Protein AF-A0AAD5YA98-F1 (afdb_monomer)

Mean predicted aligned error: 8.0 Å

Organism: NCBI:txid2056292

Nearest PDB structures (foldseek):
  6sy1-assembly1_A  TM=9.057E-01  e=4.707E-11  Homo sapiens
  5rw1-assembly1_B  TM=9.046E-01  e=1.763E-10  Homo sapiens
  6kma-assembly2_C  TM=8.956E-01  e=1.135E-10  Vibrio vulnificus CMCP6
  6kma-assembly1_A  TM=8.777E-01  e=1.135E-10  Vibrio vulnificus CMCP6
  6kma-assembly2_D  TM=8.983E-01  e=2.453E-10  Vibrio vulnificus CMCP6

Sequence (280 aa):
MRRVRIHNPVLPLIRSYHDHSYGYREARKWNLPDYSQTQLDNRTRNAPLLRYVDSLRTHGHRAAGIDPLNLLQREEVGALDPTRYGLTDNALRYDINGIVWTSPVGVDTEDPVEWTLGDITKHLRSIYVGRIAYEYMHSPSKKERLWFSHLLESERLKDMTARSANDKQRIHGLLARSETFDQFLQLKFPNLKRYGLEGGESMLPALDALFRVASESGVEHVILGMPHRGRLNLLTGLLEYSPRALFHKIKGGSEFPEQLGACGDVISHLSSWYPPPTRV

Foldseek 3Di:
DDDPPPPDPPDPPDDDCDDPDHNDDDDDDDDADDDDPVLVVQCVVPVLLLQLLVLLQACLLQQAPQDPVPPDDGDDPCSNDSVVSVQDFQQDKGQCFNRAQADARPPDDPDGDIDGNVVVSVLSCCQCRYNDHDHDSPDPDPVSSVVVRNCRRYCVVVVVPDDDPVLVVVQVVQLVLQVVVVVVCCVPPVPDPQLGCVVPSNVQSVVVVVVVVCVVSVNQDDDDDDFQHNPVSCCVRPLVNDPVLLVCVSVVHANDDVVVVDPHDHSSPDDGDRHDPPPD

Solvent-accessible surface area (backbone atoms only — not comparable to full-atom values): 17312 Å² total; per-residue (Å²): 137,82,80,83,74,72,86,63,74,89,65,67,95,72,71,71,73,47,73,89,44,90,82,35,66,80,79,82,84,80,84,74,87,76,81,52,72,70,25,52,53,44,42,62,76,40,41,48,59,45,55,42,55,52,32,34,55,62,51,19,37,72,66,22,60,66,60,92,81,68,74,78,85,69,73,84,63,67,70,71,42,50,56,84,49,73,51,77,60,47,77,48,69,41,69,34,54,78,69,56,37,58,52,65,91,91,62,80,69,90,66,80,51,67,42,29,46,47,54,53,50,52,55,52,40,61,52,27,38,23,70,50,62,54,88,50,69,83,54,88,46,67,64,59,39,48,50,50,49,36,46,64,51,12,63,63,44,56,64,74,64,63,68,54,74,65,53,51,50,51,41,49,53,44,35,53,50,42,52,52,50,45,52,49,44,49,72,78,40,71,87,57,91,66,47,59,37,81,98,50,40,68,54,54,46,50,51,53,50,49,52,50,52,37,49,76,70,67,51,88,79,84,87,82,88,76,67,44,72,22,38,64,49,46,36,51,70,74,43,69,36,55,65,67,59,53,54,40,36,73,72,71,44,73,88,60,67,77,92,70,72,70,88,76,80,60,83,68,69,70,82,74,82,68,76,77,79,76,88,123

InterPro domains:
  IPR011603 2-oxoglutarate dehydrogenase E1 component [PTHR23152] (41-275)
  IPR029061 Thiamin diphosphate-binding fold [SSF52518] (114-272)

Structure (mmCIF, N/CA/C/O backbone):
data_AF-A0AAD5YA98-F1
#
_entry.id   AF-A0AAD5YA98-F1
#
loop_
_atom_site.group_PDB
_atom_site.id
_atom_site.type_symbol
_atom_site.label_atom_id
_atom_site.label_alt_id
_atom_site.label_comp_id
_atom_site.label_asym_id
_atom_site.label_entity_id
_atom_site.label_seq_id
_atom_site.pdbx_PDB_ins_code
_atom_site.Cartn_x
_atom_site.Cartn_y
_atom_site.Cartn_z
_atom_site.occupancy
_atom_site.B_iso_or_equiv
_atom_site.auth_seq_id
_atom_site.auth_comp_id
_atom_site.auth_asym_id
_atom_site.auth_atom_id
_atom_site.pdbx_PDB_model_num
ATOM 1 N N . MET A 1 1 ? 13.973 26.673 -6.350 1.00 34.69 1 MET A N 1
ATOM 2 C CA . MET A 1 1 ? 12.934 25.617 -6.401 1.00 34.69 1 MET A CA 1
ATOM 3 C C . MET A 1 1 ? 11.792 26.056 -7.315 1.00 34.69 1 MET A C 1
ATOM 5 O O . MET A 1 1 ? 10.882 26.746 -6.872 1.00 34.69 1 MET A O 1
ATOM 9 N N . ARG A 1 2 ? 11.858 25.732 -8.614 1.00 24.62 2 ARG A N 1
ATOM 10 C CA . ARG A 1 2 ? 10.759 26.000 -9.556 1.00 24.62 2 ARG A CA 1
ATOM 11 C C . ARG A 1 2 ? 9.766 24.841 -9.468 1.00 24.62 2 ARG A C 1
ATOM 13 O O . ARG A 1 2 ? 10.078 23.737 -9.895 1.00 24.62 2 ARG A O 1
ATOM 20 N N . ARG A 1 3 ? 8.587 25.085 -8.885 1.00 29.06 3 ARG A N 1
ATOM 21 C CA . ARG A 1 3 ? 7.436 24.174 -8.991 1.00 29.06 3 ARG A CA 1
ATOM 22 C C . ARG A 1 3 ? 7.145 23.974 -10.478 1.00 29.06 3 ARG A C 1
ATOM 24 O O . ARG A 1 3 ? 6.832 24.948 -11.160 1.00 29.06 3 ARG A O 1
ATOM 31 N N . VAL A 1 4 ? 7.242 22.741 -10.968 1.00 34.69 4 VAL A N 1
ATOM 32 C CA . VAL A 1 4 ? 6.763 22.377 -12.305 1.00 34.69 4 VAL A CA 1
ATOM 33 C C . VAL A 1 4 ? 5.247 22.569 -12.297 1.00 34.69 4 VAL A C 1
ATOM 35 O O . VAL A 1 4 ? 4.497 21.732 -11.799 1.00 34.69 4 VAL A O 1
ATOM 38 N N . ARG A 1 5 ? 4.786 23.729 -12.776 1.00 31.56 5 ARG A N 1
ATOM 39 C CA . ARG A 1 5 ? 3.381 23.933 -13.126 1.00 31.56 5 ARG A CA 1
ATOM 40 C C . ARG A 1 5 ? 3.152 23.175 -14.424 1.00 31.56 5 ARG A C 1
ATOM 42 O O . ARG A 1 5 ? 3.371 23.714 -15.502 1.00 31.56 5 ARG A O 1
ATOM 49 N N . ILE A 1 6 ? 2.714 21.925 -14.303 1.00 37.72 6 ILE A N 1
ATOM 50 C CA . ILE A 1 6 ? 1.977 21.270 -15.381 1.00 37.72 6 ILE A CA 1
ATOM 51 C C . ILE A 1 6 ? 0.828 22.226 -15.705 1.00 37.72 6 ILE A C 1
ATOM 53 O O . ILE A 1 6 ? 0.072 22.596 -14.801 1.00 37.72 6 ILE A O 1
ATOM 57 N N . HIS A 1 7 ? 0.761 22.698 -16.948 1.00 32.03 7 HIS A N 1
ATOM 58 C CA . HIS A 1 7 ? -0.308 23.560 -17.445 1.00 32.03 7 HIS A CA 1
ATOM 59 C C . HIS A 1 7 ? -1.600 22.732 -17.503 1.00 32.03 7 HIS A C 1
ATOM 61 O O . HIS A 1 7 ? -2.073 22.332 -18.559 1.00 32.03 7 HIS A O 1
ATOM 67 N N . ASN A 1 8 ? -2.154 22.407 -16.337 1.00 39.62 8 ASN A N 1
ATOM 68 C CA . ASN A 1 8 ? -3.545 22.027 -16.251 1.00 39.62 8 ASN A CA 1
ATOM 69 C C . ASN A 1 8 ? -4.324 23.318 -16.505 1.00 39.62 8 ASN A C 1
ATOM 71 O O . ASN A 1 8 ? -4.079 24.294 -15.784 1.00 39.62 8 ASN A O 1
ATOM 75 N N . PRO A 1 9 ? -5.258 23.365 -17.477 1.00 36.22 9 PRO A N 1
ATOM 76 C CA . PRO A 1 9 ? -6.278 24.401 -17.428 1.00 36.22 9 PRO A CA 1
ATOM 77 C C . PRO A 1 9 ? -6.836 24.377 -16.006 1.00 36.22 9 PRO A C 1
ATOM 79 O O . PRO A 1 9 ? -6.964 23.294 -15.425 1.00 36.22 9 PRO A O 1
ATOM 82 N N . VAL A 1 10 ? -7.062 25.551 -15.414 1.00 44.00 10 VAL A N 1
ATOM 83 C CA . VAL A 1 10 ? -7.659 25.685 -14.081 1.00 44.00 10 VAL A CA 1
ATOM 84 C C . VAL A 1 10 ? -9.073 25.116 -14.176 1.00 44.00 10 VAL A C 1
ATOM 86 O O . VAL A 1 10 ? -10.051 25.828 -14.364 1.00 44.00 10 VAL A O 1
ATOM 89 N N . LEU A 1 11 ? -9.169 23.790 -14.152 1.00 47.84 11 LEU A N 1
ATOM 90 C CA . LEU A 1 11 ? -10.410 23.070 -14.040 1.00 47.84 11 LEU A CA 1
ATOM 91 C C . LEU A 1 11 ? -10.885 23.397 -12.634 1.00 47.84 11 LEU A C 1
ATOM 93 O O . LEU A 1 11 ? -10.098 23.230 -11.693 1.00 47.84 11 LEU A O 1
ATOM 97 N N . PRO A 1 12 ? -12.124 23.874 -12.469 1.00 44.44 12 PRO A N 1
ATOM 98 C CA . PRO A 1 12 ? -12.639 24.152 -11.146 1.00 44.44 12 PRO A CA 1
ATOM 99 C C . PRO A 1 12 ? -12.417 22.909 -10.274 1.00 44.44 12 PRO A C 1
ATOM 101 O O . PRO A 1 12 ? -12.685 21.772 -10.688 1.00 44.44 12 PRO A O 1
ATOM 104 N N . LEU A 1 13 ? -11.849 23.127 -9.083 1.00 52.47 13 LEU A N 1
ATOM 105 C CA . LEU A 1 13 ? -11.646 22.084 -8.067 1.00 52.47 13 LEU A CA 1
ATOM 106 C C . LEU A 1 13 ? -12.980 21.411 -7.701 1.00 52.47 13 LEU A C 1
ATOM 108 O O . LEU A 1 13 ? -12.998 20.276 -7.237 1.00 52.47 13 LEU A O 1
ATOM 112 N N . ILE A 1 14 ? -14.094 22.087 -7.994 1.00 54.72 14 ILE A N 1
ATOM 113 C CA . ILE A 1 14 ? -15.459 21.651 -7.748 1.00 54.72 14 ILE A CA 1
ATOM 114 C C . ILE A 1 14 ? -16.139 21.412 -9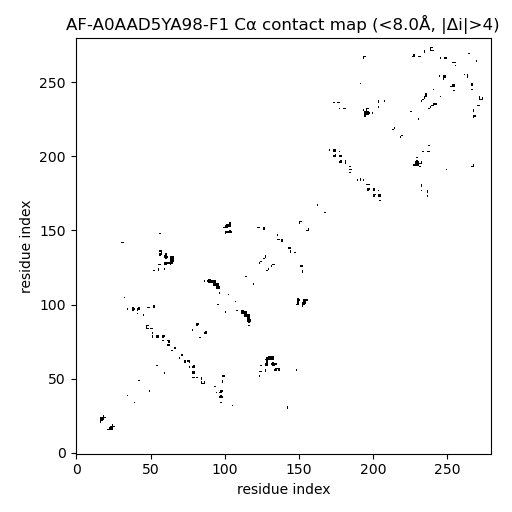.100 1.00 54.72 14 ILE A C 1
ATOM 116 O O . ILE A 1 14 ? -16.387 22.343 -9.864 1.00 54.72 14 ILE A O 1
ATOM 120 N N . ARG A 1 15 ? -16.436 20.149 -9.411 1.00 60.28 15 ARG A N 1
ATOM 121 C CA . ARG A 1 15 ? -17.300 19.777 -10.539 1.00 60.28 15 ARG A CA 1
ATOM 122 C C . ARG A 1 15 ? -18.727 19.611 -10.030 1.00 60.28 15 ARG A C 1
ATOM 124 O O . ARG A 1 15 ? -18.918 19.031 -8.960 1.00 60.28 15 ARG A O 1
ATOM 131 N N . SER A 1 16 ? -19.712 20.046 -10.813 1.00 64.56 16 SER A N 1
ATOM 132 C CA . SER A 1 16 ? -21.123 19.722 -10.577 1.00 64.56 16 SER A CA 1
ATOM 133 C C . SER A 1 16 ? -21.305 18.206 -10.448 1.00 64.56 16 SER A C 1
ATOM 135 O O . SER A 1 16 ? -20.576 17.412 -11.050 1.00 64.56 16 SER A O 1
ATOM 137 N N . TYR A 1 17 ? -22.241 17.766 -9.611 1.00 69.62 17 TYR A N 1
ATOM 138 C CA . TYR A 1 17 ? -22.525 16.337 -9.415 1.00 69.62 17 TYR A CA 1
ATOM 139 C C . TYR A 1 17 ? -23.012 15.644 -10.710 1.00 69.62 17 TYR A C 1
ATOM 141 O O . TYR A 1 17 ? -22.924 14.425 -10.828 1.00 69.62 17 TYR A O 1
ATOM 149 N N . HIS A 1 18 ? -23.431 16.424 -11.710 1.00 78.69 18 HIS A N 1
ATOM 150 C CA . HIS A 1 18 ? -24.013 15.967 -12.971 1.00 78.69 18 HIS A CA 1
ATOM 151 C C . HIS A 1 18 ? -23.356 16.668 -14.159 1.00 78.69 18 HIS A C 1
ATOM 153 O O . HIS A 1 18 ? -23.124 17.878 -14.079 1.00 78.69 18 HIS A O 1
ATOM 159 N N . ASP A 1 19 ? -23.111 15.935 -15.249 1.00 79.31 19 ASP A N 1
ATOM 160 C CA . ASP A 1 19 ? -22.827 16.546 -16.557 1.00 79.31 19 ASP A CA 1
ATOM 161 C C . ASP A 1 19 ? -24.018 16.386 -17.511 1.00 79.31 19 ASP A C 1
ATOM 163 O O . ASP A 1 19 ? -24.633 17.375 -17.892 1.00 79.31 19 ASP A O 1
ATOM 167 N N . HIS A 1 20 ? -24.367 15.141 -17.864 1.00 80.00 20 HIS A N 1
ATOM 168 C CA . HIS A 1 20 ? -25.401 14.844 -18.871 1.00 80.00 20 HIS A CA 1
ATOM 169 C C . HIS A 1 20 ? -26.718 14.352 -18.258 1.00 80.00 20 HIS A C 1
ATOM 171 O O . HIS A 1 20 ? -27.791 14.615 -18.792 1.00 80.00 20 HIS A O 1
ATOM 177 N N . SER A 1 21 ? -26.653 13.637 -17.133 1.00 83.81 21 SER A N 1
ATOM 178 C CA . SER A 1 21 ? -27.818 13.119 -16.410 1.00 83.81 21 SER A CA 1
ATOM 179 C C . SER A 1 21 ? -27.570 13.100 -14.901 1.00 83.81 21 SER A C 1
ATOM 181 O O . SER A 1 21 ? -26.429 13.210 -14.435 1.00 83.81 21 SER A O 1
ATOM 183 N N . TYR A 1 22 ? -28.647 12.978 -14.118 1.00 84.94 22 TYR A N 1
ATOM 184 C CA . TYR A 1 22 ? -28.544 12.883 -12.664 1.00 84.94 22 TYR A CA 1
ATOM 185 C C . TYR A 1 22 ? -27.678 11.675 -12.260 1.00 84.94 22 TYR A C 1
ATOM 187 O O . TYR A 1 22 ? -27.835 10.575 -12.775 1.00 84.94 22 TYR A O 1
ATOM 195 N N . GLY A 1 23 ? -26.733 11.896 -11.353 1.00 85.75 23 GLY A N 1
ATOM 196 C CA . GLY A 1 23 ? -25.718 10.946 -10.900 1.00 85.75 23 GLY A CA 1
ATOM 197 C C . GLY A 1 23 ? -24.595 10.635 -11.898 1.00 85.75 23 GLY A C 1
ATOM 198 O O . GLY A 1 23 ? -23.612 10.015 -11.494 1.00 85.75 23 GLY A O 1
ATOM 199 N N . TYR A 1 24 ? -24.685 11.055 -13.168 1.00 87.00 24 TYR A N 1
ATOM 200 C CA . TYR A 1 24 ? -23.663 10.737 -14.166 1.00 87.00 24 TYR A CA 1
ATOM 201 C C . TYR A 1 24 ? -22.617 11.837 -14.304 1.00 87.00 24 TYR A C 1
ATOM 203 O O . TYR A 1 24 ? -22.923 13.013 -14.529 1.00 87.00 24 TYR A O 1
ATOM 211 N N . ARG A 1 25 ? -21.359 11.403 -14.236 1.00 82.69 25 ARG A N 1
ATOM 212 C CA . ARG A 1 25 ? -20.188 12.251 -14.383 1.00 82.69 25 ARG A CA 1
ATOM 213 C C . ARG A 1 25 ? -19.209 11.614 -15.365 1.00 82.69 25 ARG A C 1
ATOM 215 O O . ARG A 1 25 ? -18.635 10.566 -15.082 1.00 82.69 25 ARG A O 1
ATOM 222 N N . GLU A 1 26 ? -18.986 12.261 -16.502 1.00 83.31 26 GLU A N 1
ATOM 223 C CA . GLU A 1 26 ? -18.071 11.792 -17.542 1.00 83.31 26 GLU A CA 1
ATOM 224 C C . GLU A 1 26 ? -16.628 11.766 -17.011 1.00 83.31 26 GLU A C 1
ATOM 226 O O . GLU A 1 26 ? -16.176 12.704 -16.351 1.00 83.31 26 GLU A O 1
ATOM 231 N N . ALA A 1 27 ? -15.864 10.707 -17.267 1.00 80.12 27 ALA A N 1
ATOM 232 C CA . ALA A 1 27 ? -14.487 10.635 -16.781 1.00 80.12 27 ALA A CA 1
ATOM 233 C C . ALA A 1 27 ? -13.619 11.754 -17.391 1.00 80.12 27 ALA A C 1
ATOM 235 O O . ALA A 1 27 ? -13.682 12.026 -18.591 1.00 80.12 27 ALA A O 1
ATOM 236 N N . ARG A 1 28 ? -12.770 12.404 -16.577 1.00 76.25 28 ARG A N 1
ATOM 237 C CA . ARG A 1 28 ? -11.803 13.380 -17.105 1.00 76.25 28 ARG A CA 1
ATOM 238 C C . ARG A 1 28 ? -10.841 12.656 -18.046 1.00 76.25 28 ARG A C 1
ATOM 240 O O . ARG A 1 28 ? -10.151 11.725 -17.634 1.00 76.25 28 ARG A O 1
ATOM 247 N N . LYS A 1 29 ? -10.754 13.117 -19.293 1.00 77.69 29 LYS A N 1
ATOM 248 C CA . LYS A 1 29 ? -9.752 12.630 -20.244 1.00 77.69 29 LYS A CA 1
ATOM 249 C C . LYS A 1 29 ? -8.392 13.195 -19.846 1.00 77.69 29 LYS A C 1
ATOM 251 O O . LYS A 1 29 ? -8.103 14.362 -20.084 1.00 77.69 29 LYS A O 1
ATOM 256 N N . TRP A 1 30 ? -7.567 12.370 -19.212 1.00 71.88 30 TRP A N 1
ATOM 257 C CA . TRP A 1 30 ? -6.171 12.710 -18.962 1.00 71.88 30 TRP A CA 1
ATOM 258 C C . TRP A 1 30 ? -5.358 12.473 -20.234 1.00 71.88 30 TRP A C 1
ATOM 260 O O . TRP A 1 30 ? -5.412 11.377 -20.798 1.00 71.88 30 TRP A O 1
ATOM 270 N N . ASN A 1 31 ? -4.608 13.470 -20.698 1.00 74.81 31 ASN A N 1
ATOM 271 C CA . ASN A 1 31 ? -3.706 13.326 -21.839 1.00 74.81 31 ASN A CA 1
ATOM 272 C C . ASN A 1 31 ? -2.268 13.301 -21.333 1.00 74.81 31 ASN A C 1
ATOM 274 O O . ASN A 1 31 ? -1.774 14.285 -20.793 1.00 74.81 31 ASN A O 1
ATOM 278 N N . LEU A 1 32 ? -1.626 12.147 -21.491 1.00 75.12 32 LEU A N 1
ATOM 279 C CA . LEU A 1 32 ? -0.187 12.014 -21.335 1.00 75.12 32 LEU A CA 1
ATOM 280 C C . LEU A 1 32 ? 0.421 12.146 -22.740 1.00 75.12 32 LEU A C 1
ATOM 282 O O . LEU A 1 32 ? -0.113 11.492 -23.643 1.00 75.12 32 LEU A O 1
ATOM 286 N N . PRO A 1 33 ? 1.451 12.987 -22.949 1.00 77.56 33 PRO A N 1
ATOM 287 C CA . PRO A 1 33 ? 2.159 13.020 -24.225 1.00 77.56 33 PRO A CA 1
ATOM 288 C C . PRO A 1 33 ? 2.688 11.618 -24.556 1.00 77.56 33 PRO A C 1
ATOM 290 O O . PRO A 1 33 ? 3.123 10.891 -23.660 1.00 77.56 33 PRO A O 1
ATOM 293 N N . ASP A 1 34 ? 2.562 11.219 -25.822 1.00 78.38 34 ASP A N 1
ATOM 294 C CA . ASP A 1 34 ? 3.140 9.963 -26.311 1.00 78.38 34 ASP A CA 1
ATOM 295 C C . ASP A 1 34 ? 4.633 10.161 -26.629 1.00 78.38 34 ASP A C 1
ATOM 297 O O . ASP A 1 34 ? 5.149 11.275 -26.531 1.00 78.38 34 ASP A O 1
ATOM 301 N N . TYR A 1 35 ? 5.324 9.082 -26.990 1.00 85.44 35 TYR A N 1
ATOM 302 C CA . TYR A 1 35 ? 6.760 9.102 -27.274 1.00 85.44 35 TYR A CA 1
ATOM 303 C C . TYR A 1 35 ? 7.138 10.080 -28.399 1.00 85.44 35 TYR A C 1
ATOM 305 O O . TYR A 1 35 ? 6.442 10.169 -29.414 1.00 85.44 35 TYR A O 1
ATOM 313 N N . SER A 1 36 ? 8.281 10.754 -28.254 1.00 87.88 36 SER A N 1
ATOM 314 C CA . SER A 1 36 ? 8.896 11.531 -29.335 1.00 87.88 36 SER A CA 1
ATOM 315 C C . SER A 1 36 ? 9.449 10.617 -30.439 1.00 87.88 36 SER A C 1
ATOM 317 O O . SER A 1 36 ? 9.678 9.423 -30.229 1.00 87.88 36 SER A O 1
ATOM 319 N N . GLN A 1 37 ? 9.723 11.171 -31.625 1.00 88.44 37 GLN A N 1
ATOM 320 C CA . GLN A 1 37 ? 10.311 10.390 -32.721 1.00 88.44 37 GLN A CA 1
ATOM 321 C C . GLN A 1 37 ? 11.672 9.789 -32.332 1.00 88.44 37 GLN A C 1
ATOM 323 O O . GLN A 1 37 ? 11.925 8.616 -32.592 1.00 88.44 37 GLN A O 1
ATOM 328 N N . THR A 1 38 ? 12.511 10.550 -31.623 1.00 88.00 38 THR A N 1
ATOM 329 C CA . THR A 1 38 ? 13.818 10.078 -31.142 1.00 88.00 38 THR A CA 1
ATOM 330 C C . THR A 1 38 ? 13.681 8.917 -30.156 1.00 88.00 38 THR A C 1
ATOM 332 O O . THR A 1 38 ? 14.434 7.945 -30.231 1.00 88.00 38 THR A O 1
ATOM 335 N N . GLN A 1 39 ? 12.672 8.960 -29.281 1.00 89.06 39 GLN A N 1
ATOM 336 C CA . GLN A 1 39 ? 12.353 7.864 -28.366 1.00 89.06 39 GLN A CA 1
ATOM 337 C C . GLN A 1 39 ? 11.878 6.616 -29.117 1.00 89.06 39 GLN A C 1
ATOM 339 O O . GLN A 1 39 ? 12.276 5.506 -28.766 1.00 89.06 39 GLN A O 1
ATOM 344 N N . LEU A 1 40 ? 11.051 6.762 -30.157 1.00 91.25 40 LEU A N 1
ATOM 345 C CA . LEU A 1 40 ? 10.604 5.633 -30.982 1.00 91.25 40 LEU A CA 1
ATOM 346 C C . LEU A 1 40 ? 11.771 4.964 -31.721 1.00 91.25 40 LEU A C 1
ATOM 348 O O . LEU A 1 40 ? 11.865 3.731 -31.736 1.00 91.25 40 LEU A O 1
ATOM 352 N N . ASP A 1 41 ? 12.689 5.760 -32.265 1.00 92.12 41 ASP A N 1
ATOM 353 C CA . ASP A 1 41 ? 13.881 5.258 -32.949 1.00 92.12 41 ASP A CA 1
ATOM 354 C C . ASP A 1 41 ? 14.808 4.520 -31.969 1.00 92.12 41 ASP A C 1
ATOM 356 O O . ASP A 1 41 ? 15.268 3.410 -32.261 1.00 92.12 41 ASP A O 1
ATOM 360 N N . ASN A 1 42 ? 15.025 5.079 -30.770 1.00 91.94 42 ASN A N 1
ATOM 361 C CA . ASN A 1 42 ? 15.808 4.426 -29.720 1.00 91.94 42 ASN A CA 1
ATOM 362 C C . ASN A 1 42 ? 15.177 3.095 -29.279 1.00 91.94 42 ASN A C 1
ATOM 364 O O . ASN A 1 42 ? 15.851 2.067 -29.226 1.00 91.94 42 ASN A O 1
ATOM 368 N N . ARG A 1 43 ? 13.863 3.079 -29.031 1.00 93.25 43 ARG A N 1
ATOM 369 C CA . ARG A 1 43 ? 13.114 1.868 -28.651 1.00 93.25 43 ARG A CA 1
ATOM 370 C C . ARG A 1 43 ? 13.204 0.771 -29.708 1.00 93.25 43 ARG A C 1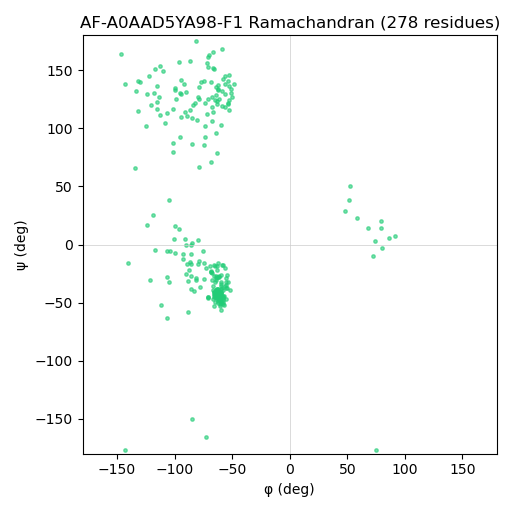
ATOM 372 O O . ARG A 1 43 ? 13.262 -0.404 -29.357 1.00 93.25 43 ARG A O 1
ATOM 379 N N . THR A 1 44 ? 13.223 1.150 -30.984 1.00 94.50 44 THR A N 1
ATOM 380 C CA . THR A 1 44 ? 13.364 0.209 -32.102 1.00 94.50 44 THR A CA 1
ATOM 381 C C . THR A 1 44 ? 14.778 -0.363 -32.160 1.00 94.50 44 THR A C 1
ATOM 383 O O . THR A 1 44 ? 14.946 -1.578 -32.253 1.00 94.50 44 THR A O 1
ATOM 386 N N . ARG A 1 45 ? 15.802 0.492 -32.035 1.00 94.12 45 ARG A N 1
ATOM 387 C CA . ARG A 1 45 ? 17.216 0.086 -32.017 1.00 94.12 45 ARG A CA 1
ATOM 388 C C . ARG A 1 45 ? 17.544 -0.818 -30.825 1.00 94.12 45 ARG A C 1
ATOM 390 O O . ARG A 1 45 ? 18.222 -1.825 -30.985 1.00 94.12 45 ARG A O 1
ATOM 397 N N . ASN A 1 46 ? 17.020 -0.477 -29.650 1.00 94.94 46 ASN A N 1
ATOM 398 C CA . ASN A 1 46 ? 17.254 -1.159 -28.378 1.00 94.94 46 ASN A CA 1
ATOM 399 C C . ASN A 1 46 ? 16.050 -2.018 -27.947 1.00 94.94 46 ASN A C 1
ATOM 401 O O . ASN A 1 46 ? 15.720 -2.115 -26.762 1.00 94.94 46 ASN A O 1
ATOM 405 N N . ALA A 1 47 ? 15.394 -2.684 -28.903 1.00 95.88 47 ALA A N 1
ATOM 406 C CA . ALA A 1 47 ? 14.245 -3.551 -28.636 1.00 95.88 47 ALA A CA 1
ATOM 407 C C . ALA A 1 47 ? 14.515 -4.669 -27.597 1.00 95.88 47 ALA A C 1
ATOM 409 O O . ALA A 1 47 ? 13.629 -4.933 -26.776 1.00 95.88 47 ALA A O 1
ATOM 410 N N . PRO A 1 48 ? 15.705 -5.310 -27.555 1.00 96.25 48 PRO A N 1
ATOM 411 C CA . PRO A 1 48 ? 16.034 -6.276 -26.504 1.00 96.25 48 PRO A CA 1
ATOM 412 C C . PRO A 1 48 ? 15.987 -5.682 -25.091 1.00 96.25 48 PRO A C 1
ATOM 414 O O . PRO A 1 48 ? 15.393 -6.274 -24.187 1.00 96.25 48 PRO A O 1
ATOM 417 N N . LEU A 1 49 ? 16.542 -4.478 -24.921 1.00 96.25 49 LEU A N 1
ATOM 418 C CA . LEU A 1 49 ? 16.528 -3.754 -23.653 1.00 96.25 49 LEU A CA 1
ATOM 419 C C . LEU A 1 49 ? 15.102 -3.400 -23.232 1.00 96.25 49 LEU A C 1
ATOM 421 O O . LEU A 1 49 ? 14.728 -3.628 -22.084 1.00 96.25 49 LEU A O 1
ATOM 425 N N . LEU A 1 50 ? 14.289 -2.898 -24.164 1.00 96.06 50 LEU A N 1
ATOM 426 C CA . LEU A 1 50 ? 12.886 -2.585 -23.902 1.00 96.06 50 LEU A CA 1
ATOM 427 C C . LEU A 1 50 ? 12.121 -3.804 -23.365 1.00 96.06 50 LEU A C 1
ATOM 429 O O . LEU A 1 50 ? 11.426 -3.696 -22.356 1.00 96.06 50 LEU A O 1
ATOM 433 N N . ARG A 1 51 ? 12.285 -4.973 -23.996 1.00 96.81 51 ARG A N 1
ATOM 434 C CA . ARG A 1 51 ? 11.634 -6.217 -23.552 1.00 96.81 51 ARG A CA 1
ATOM 435 C C . ARG A 1 51 ? 12.073 -6.632 -22.149 1.00 96.81 51 ARG A C 1
ATOM 437 O O . ARG A 1 51 ? 11.242 -7.080 -21.363 1.00 96.81 51 ARG A O 1
ATOM 444 N N . TYR A 1 52 ? 13.354 -6.466 -21.830 1.00 97.44 52 TYR A N 1
ATOM 445 C CA . TYR A 1 52 ? 13.879 -6.745 -20.497 1.00 97.44 52 TYR A CA 1
ATOM 446 C C . TYR A 1 52 ? 13.302 -5.792 -19.436 1.00 97.44 52 TYR A C 1
ATOM 448 O O . TYR A 1 52 ? 12.839 -6.242 -18.385 1.00 97.44 52 TYR A O 1
ATOM 456 N N . VAL A 1 53 ? 13.247 -4.489 -19.725 1.00 96.94 53 VAL A N 1
ATOM 457 C CA . VAL A 1 53 ? 12.642 -3.491 -18.828 1.00 96.94 53 VAL A CA 1
ATOM 458 C C . VAL A 1 53 ? 11.156 -3.783 -18.603 1.00 96.94 53 VAL A C 1
ATOM 460 O O . VAL A 1 53 ? 10.696 -3.804 -17.461 1.00 96.94 53 VAL A O 1
ATOM 463 N N . ASP A 1 54 ? 10.400 -4.076 -19.662 1.00 96.25 54 ASP A N 1
ATOM 464 C CA . ASP A 1 54 ? 8.978 -4.417 -19.546 1.00 96.25 54 ASP A CA 1
ATOM 465 C C . ASP A 1 54 ? 8.754 -5.731 -18.783 1.00 96.25 54 ASP A C 1
ATOM 467 O O . ASP A 1 54 ? 7.777 -5.860 -18.037 1.00 96.25 54 ASP A O 1
ATOM 471 N N . SER A 1 55 ? 9.683 -6.683 -18.888 1.00 97.06 55 SER A N 1
ATOM 472 C CA . SER A 1 55 ? 9.673 -7.893 -18.065 1.00 97.06 55 SER A CA 1
ATOM 473 C C . SER A 1 55 ? 9.865 -7.582 -16.578 1.00 97.06 55 SER A C 1
ATOM 475 O O . SER A 1 55 ? 9.115 -8.096 -15.748 1.00 97.06 55 SER A O 1
ATOM 477 N N . LEU A 1 56 ? 10.795 -6.688 -16.221 1.00 96.81 56 LEU A N 1
ATOM 478 C CA . LEU A 1 56 ? 10.972 -6.224 -14.838 1.00 96.81 56 LEU A CA 1
ATOM 479 C C . LEU A 1 56 ? 9.709 -5.544 -14.294 1.00 96.81 56 LEU A C 1
ATOM 481 O O . LEU A 1 56 ? 9.293 -5.844 -13.175 1.00 96.81 56 LEU A O 1
ATOM 485 N N . ARG A 1 57 ? 9.051 -4.701 -15.099 1.00 97.06 57 ARG A N 1
ATOM 486 C CA . ARG A 1 57 ? 7.771 -4.061 -14.739 1.00 97.06 57 ARG A CA 1
ATOM 487 C C . ARG A 1 57 ? 6.652 -5.077 -14.516 1.00 97.06 57 ARG A C 1
ATOM 489 O O . ARG A 1 57 ? 5.822 -4.906 -13.628 1.00 97.06 57 ARG A O 1
ATOM 496 N N . THR A 1 58 ? 6.616 -6.127 -15.333 1.00 97.25 58 THR A N 1
ATOM 497 C CA . THR A 1 58 ? 5.532 -7.119 -15.326 1.00 97.25 58 THR A CA 1
ATOM 498 C C . THR A 1 58 ? 5.732 -8.182 -14.255 1.00 97.25 58 THR A C 1
ATOM 500 O O . THR A 1 58 ? 4.773 -8.577 -13.602 1.00 97.25 58 THR A O 1
ATOM 503 N N . HIS A 1 59 ? 6.964 -8.649 -14.054 1.00 96.94 59 HIS A N 1
ATOM 504 C CA . HIS A 1 59 ? 7.270 -9.825 -13.238 1.00 96.94 59 HIS A CA 1
ATOM 505 C C . HIS A 1 59 ? 8.125 -9.528 -12.005 1.00 96.94 59 HIS A C 1
ATOM 507 O O . HIS A 1 59 ? 8.329 -10.432 -11.197 1.00 96.94 59 HIS A O 1
ATOM 513 N N . GLY A 1 60 ? 8.602 -8.293 -11.815 1.00 96.06 60 GLY A N 1
ATOM 514 C CA . GLY A 1 60 ? 9.451 -7.927 -10.676 1.00 96.06 60 GLY A CA 1
ATOM 515 C C . GLY A 1 60 ? 8.813 -8.230 -9.318 1.00 96.06 60 GLY A C 1
ATOM 516 O O . GLY A 1 60 ? 9.495 -8.734 -8.425 1.00 96.06 60 GLY A O 1
ATOM 517 N N . HIS A 1 61 ? 7.489 -8.062 -9.203 1.00 95.81 61 HIS A N 1
ATOM 518 C CA . HIS A 1 61 ? 6.718 -8.376 -7.994 1.00 95.81 61 HIS A CA 1
ATOM 519 C C . HIS A 1 61 ? 6.929 -9.816 -7.495 1.00 95.81 61 HIS A C 1
ATOM 521 O O . HIS A 1 61 ? 6.936 -10.052 -6.290 1.00 95.81 61 HIS A O 1
ATOM 527 N N . ARG A 1 62 ? 7.173 -10.773 -8.404 1.00 94.94 62 ARG A N 1
ATOM 528 C CA . ARG A 1 62 ? 7.406 -12.186 -8.069 1.00 94.94 62 ARG A CA 1
ATOM 529 C C . ARG A 1 62 ? 8.719 -12.412 -7.325 1.00 94.94 62 ARG A C 1
ATOM 531 O O . ARG A 1 62 ? 8.844 -13.411 -6.631 1.00 94.94 62 ARG A O 1
ATOM 538 N N . ALA A 1 63 ? 9.690 -11.514 -7.475 1.00 94.69 63 ALA A N 1
ATOM 539 C CA . ALA A 1 63 ? 10.985 -11.589 -6.805 1.00 94.69 63 ALA A CA 1
ATOM 540 C C . ALA A 1 63 ? 11.107 -10.606 -5.623 1.00 94.69 63 ALA A C 1
ATOM 542 O O . ALA A 1 63 ? 12.112 -10.628 -4.915 1.00 94.69 63 ALA A O 1
ATOM 543 N N . ALA A 1 64 ? 10.116 -9.735 -5.405 1.00 94.50 64 ALA A N 1
ATOM 544 C CA . ALA A 1 64 ? 10.159 -8.698 -4.378 1.00 94.50 64 ALA A CA 1
ATOM 545 C C . ALA A 1 64 ? 10.105 -9.279 -2.955 1.00 94.50 64 ALA A C 1
ATOM 547 O O . ALA A 1 64 ? 9.334 -10.191 -2.664 1.00 94.50 64 ALA A O 1
ATOM 548 N N . GLY A 1 65 ? 10.887 -8.710 -2.037 1.00 93.38 65 GLY A N 1
ATOM 549 C CA . GLY A 1 65 ? 10.984 -9.118 -0.633 1.00 93.38 65 GLY A CA 1
ATOM 550 C C . GLY A 1 65 ? 9.827 -8.608 0.229 1.00 93.38 65 GLY A C 1
ATOM 551 O O . GLY A 1 65 ? 10.046 -7.775 1.103 1.00 93.38 65 GLY A O 1
ATOM 552 N N . ILE A 1 66 ? 8.606 -9.091 -0.025 1.00 94.19 66 ILE A N 1
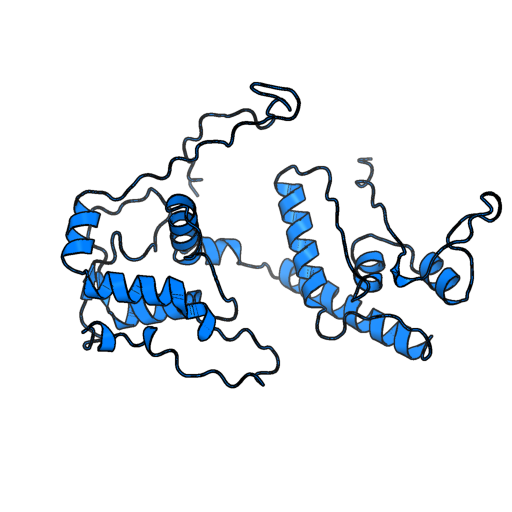ATOM 553 C CA . ILE A 1 66 ? 7.378 -8.638 0.666 1.00 94.19 66 ILE A CA 1
ATOM 554 C C . ILE A 1 66 ? 6.984 -9.463 1.900 1.00 94.19 66 ILE A C 1
ATOM 556 O O . ILE A 1 66 ? 6.050 -9.093 2.603 1.00 94.19 66 ILE A O 1
ATOM 560 N N . ASP A 1 67 ? 7.655 -10.589 2.153 1.00 94.25 67 ASP A N 1
ATOM 561 C CA . ASP A 1 67 ? 7.346 -11.451 3.298 1.00 94.25 67 ASP A CA 1
ATOM 562 C C . ASP A 1 67 ? 8.198 -11.030 4.505 1.00 94.25 67 ASP A C 1
ATOM 564 O O . ASP A 1 67 ? 9.421 -11.189 4.445 1.00 94.25 67 ASP A O 1
ATOM 568 N N . PRO A 1 68 ? 7.598 -10.506 5.591 1.00 93.19 68 PRO A N 1
ATOM 569 C CA . PRO A 1 68 ? 8.350 -10.080 6.767 1.00 93.19 68 PRO A CA 1
ATOM 570 C C . PRO A 1 68 ? 8.983 -11.247 7.538 1.00 93.19 68 PRO A C 1
ATOM 572 O O . PRO A 1 68 ? 9.960 -11.026 8.248 1.00 93.19 68 PRO A O 1
ATOM 575 N N . LEU A 1 69 ? 8.455 -12.470 7.408 1.00 94.62 69 LEU A N 1
ATOM 576 C CA . LEU A 1 69 ? 8.992 -13.661 8.076 1.00 94.62 69 LEU A CA 1
ATOM 577 C C . LEU A 1 69 ? 10.002 -14.418 7.206 1.00 94.62 69 LEU A C 1
ATOM 579 O O . LEU A 1 69 ? 10.708 -15.289 7.708 1.00 94.62 69 LEU A O 1
ATOM 583 N N . ASN A 1 70 ? 10.074 -14.080 5.915 1.00 91.12 70 ASN A N 1
ATOM 584 C CA . ASN A 1 70 ? 10.922 -14.735 4.921 1.00 91.12 70 ASN A CA 1
ATOM 585 C C . ASN A 1 70 ? 10.761 -16.273 4.900 1.00 91.12 70 ASN A C 1
ATOM 587 O O . ASN A 1 70 ? 11.735 -17.013 4.760 1.00 91.12 70 ASN A O 1
ATOM 591 N N . LEU A 1 71 ? 9.524 -16.746 5.069 1.00 92.69 71 LEU A N 1
ATOM 592 C CA . LEU A 1 71 ? 9.146 -18.161 5.026 1.00 92.69 71 LEU A CA 1
ATOM 593 C C . LEU A 1 71 ? 8.765 -18.607 3.613 1.00 92.69 71 LEU A C 1
ATOM 595 O O . LEU A 1 71 ? 8.867 -19.790 3.287 1.00 92.69 71 LEU A O 1
ATOM 599 N N . LEU A 1 72 ? 8.318 -17.673 2.769 1.00 87.88 72 LEU A N 1
ATOM 600 C CA . LEU A 1 72 ? 7.982 -17.952 1.379 1.00 87.88 72 LEU A CA 1
ATOM 601 C C . LEU A 1 72 ? 9.246 -18.297 0.581 1.00 87.88 72 LEU A C 1
ATOM 603 O O . LEU A 1 72 ? 10.027 -17.420 0.211 1.00 87.88 72 LEU A O 1
ATOM 607 N N . GLN A 1 73 ? 9.411 -19.577 0.252 1.00 85.81 73 GLN A N 1
ATOM 608 C CA . GLN A 1 73 ? 10.384 -20.007 -0.747 1.00 85.81 73 GLN A CA 1
ATOM 609 C C . GLN A 1 73 ? 9.885 -19.586 -2.128 1.00 85.81 73 GLN A C 1
ATOM 611 O O . GLN A 1 73 ? 8.857 -20.066 -2.605 1.00 85.81 73 GLN A O 1
ATOM 616 N N . ARG A 1 74 ? 10.591 -18.644 -2.755 1.00 84.31 74 ARG A N 1
ATOM 617 C CA . ARG A 1 74 ? 10.246 -18.145 -4.086 1.00 84.31 74 ARG A CA 1
ATOM 618 C C . ARG A 1 74 ? 11.121 -18.806 -5.134 1.00 84.31 74 ARG A C 1
ATOM 620 O O . ARG A 1 74 ? 12.335 -18.885 -4.971 1.00 84.31 74 ARG A O 1
ATOM 627 N N . GLU A 1 75 ? 10.492 -19.233 -6.219 1.00 87.62 75 GLU A N 1
ATOM 628 C CA . GLU A 1 75 ? 11.205 -19.700 -7.400 1.00 87.62 75 GLU A CA 1
ATOM 629 C C . GLU A 1 75 ? 11.982 -18.559 -8.056 1.00 87.62 75 GLU A C 1
ATOM 631 O O . GLU A 1 75 ? 11.583 -17.388 -8.014 1.00 87.62 75 GLU A O 1
ATOM 636 N N . GLU A 1 76 ? 13.080 -18.913 -8.715 1.00 88.19 76 GLU A N 1
ATOM 637 C CA . GLU A 1 76 ? 13.823 -17.959 -9.515 1.00 88.19 76 GLU A CA 1
ATOM 638 C C . GLU A 1 76 ? 12.973 -17.476 -10.696 1.00 88.19 76 GLU A C 1
ATOM 640 O O . GLU A 1 76 ? 12.471 -18.246 -11.520 1.00 88.19 76 GLU A O 1
ATOM 645 N N . VAL A 1 77 ? 12.814 -16.159 -10.800 1.00 93.31 77 VAL A N 1
ATOM 646 C CA . VAL A 1 77 ? 12.030 -15.549 -11.870 1.00 93.31 77 VAL A CA 1
ATOM 647 C C . VAL A 1 77 ? 12.924 -15.389 -13.092 1.00 93.31 77 VAL A C 1
ATOM 649 O O . VAL A 1 77 ? 13.504 -14.328 -13.310 1.00 93.31 77 VAL A O 1
ATOM 652 N N . GLY A 1 78 ? 13.001 -16.434 -13.919 1.00 92.88 78 GLY A N 1
ATOM 653 C CA . GLY A 1 78 ? 13.843 -16.437 -15.121 1.00 92.88 78 GLY A CA 1
ATOM 654 C C . GLY A 1 78 ? 13.581 -15.259 -16.069 1.00 92.88 78 GLY A C 1
ATOM 655 O O . GLY A 1 78 ? 14.485 -14.820 -16.763 1.00 92.88 78 GLY A O 1
ATOM 656 N N . ALA A 1 79 ? 12.378 -14.677 -16.062 1.00 93.12 79 ALA A N 1
ATOM 657 C CA . ALA A 1 79 ? 12.052 -13.489 -16.855 1.00 93.12 79 ALA A CA 1
ATOM 658 C C . ALA A 1 79 ? 12.873 -12.235 -16.474 1.00 93.12 79 ALA A C 1
ATOM 660 O O . ALA A 1 79 ? 12.945 -11.301 -17.275 1.00 93.12 79 ALA A O 1
ATOM 661 N N . LEU A 1 80 ? 13.479 -12.210 -15.281 1.00 95.00 80 LEU A N 1
ATOM 662 C CA . LEU A 1 80 ? 14.332 -11.124 -14.781 1.00 95.00 80 LEU A CA 1
ATOM 663 C C . LEU A 1 80 ? 15.819 -11.323 -15.112 1.00 95.00 80 LEU A C 1
ATOM 665 O O . LEU A 1 80 ? 16.649 -10.544 -14.643 1.00 95.00 80 LEU A O 1
ATOM 669 N N . ASP A 1 81 ? 16.156 -12.359 -15.878 1.00 95.25 81 ASP A N 1
ATOM 670 C CA . ASP A 1 81 ? 17.507 -12.611 -16.366 1.00 95.25 81 ASP A CA 1
ATOM 671 C C . ASP A 1 81 ? 17.741 -11.856 -17.693 1.00 95.25 81 ASP A C 1
ATOM 673 O O . ASP A 1 81 ? 17.072 -12.158 -18.691 1.00 95.25 81 ASP A O 1
ATOM 677 N N . PRO A 1 82 ? 18.670 -10.880 -17.738 1.00 95.38 82 PRO A N 1
ATOM 678 C CA . PRO A 1 82 ? 18.962 -10.111 -18.948 1.00 95.38 82 PRO A CA 1
ATOM 679 C C . PRO A 1 82 ? 19.502 -10.981 -20.094 1.00 95.38 82 PRO A C 1
ATOM 681 O O . PRO A 1 82 ? 19.248 -10.680 -21.266 1.00 95.38 82 PRO A O 1
ATOM 684 N N . THR A 1 83 ? 20.165 -12.104 -19.794 1.00 95.62 83 THR A N 1
ATOM 685 C CA . THR A 1 83 ? 20.774 -12.964 -20.821 1.00 95.62 83 THR A CA 1
ATOM 686 C C . THR A 1 83 ? 19.730 -13.586 -21.751 1.00 95.62 83 THR A C 1
ATOM 688 O O . THR A 1 83 ? 19.986 -13.757 -22.943 1.00 95.62 83 THR A O 1
ATOM 691 N N . ARG A 1 84 ? 18.498 -13.808 -21.264 1.00 94.69 84 ARG A N 1
ATOM 692 C CA . ARG A 1 84 ? 17.364 -14.301 -22.071 1.00 94.69 84 ARG A CA 1
ATOM 693 C C . ARG A 1 84 ? 16.916 -13.339 -23.165 1.00 94.69 84 ARG A C 1
ATOM 695 O O . ARG A 1 84 ? 16.226 -13.749 -24.096 1.00 94.69 84 ARG A O 1
ATOM 702 N N . TYR A 1 85 ? 17.296 -12.073 -23.050 1.00 95.19 85 TYR A N 1
ATOM 703 C CA . TYR A 1 85 ? 17.026 -11.041 -24.043 1.00 95.19 85 TYR A CA 1
ATOM 704 C C . TYR A 1 85 ? 18.249 -10.775 -24.930 1.00 95.19 85 TYR A C 1
ATOM 706 O O . TYR A 1 85 ? 18.197 -9.881 -25.761 1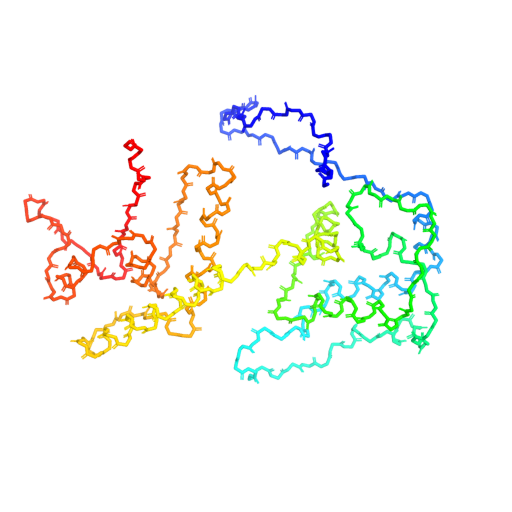.00 95.19 85 TYR A O 1
ATOM 714 N N . GLY A 1 86 ? 19.339 -11.538 -24.790 1.00 93.94 86 GLY A N 1
ATOM 715 C CA . GLY A 1 86 ? 20.593 -11.298 -25.513 1.00 93.94 86 GLY A CA 1
ATOM 716 C C . GLY A 1 86 ? 21.444 -10.174 -24.914 1.00 93.94 86 GLY A C 1
ATOM 717 O O . GLY A 1 86 ? 22.373 -9.701 -25.560 1.00 93.94 86 GLY A O 1
ATOM 718 N N . LEU A 1 87 ? 21.136 -9.740 -23.687 1.00 94.94 87 LEU A N 1
ATOM 719 C CA . LEU A 1 87 ? 21.876 -8.707 -22.966 1.00 94.94 87 LEU A CA 1
ATOM 720 C C . LEU A 1 87 ? 22.892 -9.392 -22.039 1.00 94.94 87 LEU A C 1
ATOM 722 O O . LEU A 1 87 ? 22.556 -9.785 -20.923 1.00 94.94 87 LEU A O 1
ATOM 726 N N . THR A 1 88 ? 24.119 -9.599 -22.522 1.00 94.31 88 THR A N 1
ATOM 727 C CA . THR A 1 88 ? 25.160 -10.352 -21.791 1.00 94.31 88 THR A CA 1
ATOM 728 C C . THR A 1 88 ? 26.265 -9.476 -21.210 1.00 94.31 88 THR A C 1
ATOM 730 O O . THR A 1 88 ? 26.872 -9.847 -20.209 1.00 94.31 88 THR A O 1
ATOM 733 N N . ASP A 1 89 ? 26.544 -8.326 -21.826 1.00 94.31 89 ASP A N 1
ATOM 734 C CA . ASP A 1 89 ? 27.584 -7.407 -21.369 1.00 94.31 89 ASP A CA 1
ATOM 735 C C . ASP A 1 89 ? 26.995 -6.327 -20.454 1.00 94.31 89 ASP A C 1
ATOM 737 O O . ASP A 1 89 ? 26.277 -5.426 -20.894 1.00 94.31 89 ASP A O 1
ATOM 741 N N . ASN A 1 90 ? 27.327 -6.417 -19.165 1.00 93.00 90 ASN A N 1
ATOM 742 C CA . ASN A 1 90 ? 26.890 -5.463 -18.151 1.00 93.00 90 ASN A CA 1
ATOM 743 C C . ASN A 1 90 ? 27.514 -4.070 -18.313 1.00 93.00 90 ASN A C 1
ATOM 745 O O . ASN A 1 90 ? 26.932 -3.108 -17.812 1.00 93.00 90 ASN A O 1
ATOM 749 N N . ALA A 1 91 ? 28.672 -3.956 -18.971 1.00 94.19 91 ALA A N 1
ATOM 750 C CA . ALA A 1 91 ? 29.369 -2.692 -19.193 1.00 94.19 91 ALA A CA 1
ATOM 751 C C . ALA A 1 91 ? 28.888 -1.965 -20.457 1.00 94.19 91 ALA A C 1
ATOM 753 O O . ALA A 1 91 ? 29.146 -0.765 -20.599 1.00 94.19 91 ALA A O 1
ATOM 754 N N . LEU A 1 92 ? 28.167 -2.657 -21.352 1.00 94.88 92 LEU A N 1
ATOM 755 C CA . LEU A 1 92 ? 27.630 -2.041 -22.559 1.00 94.88 92 LEU A CA 1
ATOM 756 C C . LEU A 1 92 ? 26.645 -0.929 -22.191 1.00 94.88 92 LEU A C 1
ATOM 758 O O . LEU A 1 92 ? 25.784 -1.092 -21.319 1.00 94.88 92 LEU A O 1
ATOM 762 N N . ARG A 1 93 ? 26.808 0.214 -22.857 1.00 94.06 93 ARG A N 1
ATOM 763 C CA . ARG A 1 93 ? 26.007 1.414 -22.643 1.00 94.06 93 ARG A CA 1
ATOM 764 C C . ARG A 1 93 ? 24.813 1.417 -23.583 1.00 94.06 93 ARG A C 1
ATOM 766 O O . ARG A 1 93 ? 24.940 1.089 -24.759 1.00 94.06 93 ARG A O 1
ATOM 773 N N . TYR A 1 94 ? 23.670 1.814 -23.048 1.00 93.00 94 TYR A N 1
ATOM 774 C CA . TYR A 1 94 ? 22.429 1.947 -23.787 1.00 93.00 94 TYR A CA 1
ATOM 775 C C . TYR A 1 94 ? 21.824 3.314 -23.512 1.00 93.00 94 TYR A C 1
ATOM 777 O O . TYR A 1 94 ? 21.813 3.775 -22.369 1.00 93.00 94 TYR A O 1
ATOM 785 N N . ASP A 1 95 ? 21.274 3.926 -24.553 1.00 91.50 95 ASP A N 1
ATOM 786 C CA . ASP A 1 95 ? 20.419 5.096 -24.407 1.00 91.50 95 ASP A CA 1
ATOM 787 C C . ASP A 1 95 ? 19.114 4.684 -23.712 1.00 91.50 95 ASP A C 1
ATOM 789 O O . ASP A 1 95 ? 18.358 3.841 -24.210 1.00 91.50 95 ASP A O 1
ATOM 793 N N . ILE A 1 96 ? 18.856 5.262 -22.539 1.00 91.00 96 ILE A N 1
ATOM 794 C CA . ILE A 1 96 ? 17.667 4.957 -21.738 1.00 91.00 96 ILE A CA 1
ATOM 795 C C . ILE A 1 96 ? 16.441 5.790 -22.131 1.00 91.00 96 ILE A C 1
ATOM 797 O O . ILE A 1 96 ? 15.338 5.502 -21.654 1.00 91.00 96 ILE A O 1
ATOM 801 N N . ASN A 1 97 ? 16.597 6.794 -23.000 1.00 88.62 97 ASN A N 1
ATOM 802 C CA . ASN A 1 97 ? 15.529 7.724 -23.351 1.00 88.62 97 ASN A CA 1
ATOM 803 C C . ASN A 1 97 ? 14.341 6.996 -24.005 1.00 88.62 97 ASN A C 1
ATOM 805 O O . ASN A 1 97 ? 14.486 6.253 -24.976 1.00 88.62 97 ASN A O 1
ATOM 809 N N . GLY A 1 98 ? 13.143 7.172 -23.444 1.00 86.88 98 GLY A N 1
ATOM 810 C CA . GLY A 1 98 ? 11.928 6.487 -23.893 1.00 86.88 98 GLY A CA 1
ATOM 811 C C . GLY A 1 98 ? 11.838 5.002 -23.514 1.00 86.88 98 GLY A C 1
ATOM 812 O O . GLY A 1 98 ? 10.861 4.345 -23.887 1.00 86.88 98 GLY A O 1
ATOM 813 N N . ILE A 1 99 ? 12.812 4.457 -22.776 1.00 91.69 99 ILE A N 1
ATOM 814 C CA . ILE A 1 99 ? 12.806 3.074 -22.272 1.00 91.69 99 ILE A CA 1
ATOM 815 C C . ILE A 1 99 ? 12.662 3.061 -20.747 1.00 91.69 99 ILE A C 1
ATOM 817 O O . ILE A 1 99 ? 11.748 2.402 -20.241 1.00 91.69 99 ILE A O 1
ATOM 821 N N . VAL A 1 100 ? 13.509 3.807 -20.031 1.00 90.88 100 VAL A N 1
ATOM 822 C CA . VAL A 1 100 ? 13.485 3.958 -18.564 1.00 90.88 100 VAL A CA 1
ATOM 823 C C . VAL A 1 100 ? 13.173 5.408 -18.209 1.00 90.88 100 VAL A C 1
ATOM 825 O O . VAL A 1 100 ? 13.725 6.334 -18.799 1.00 90.88 100 VAL A O 1
ATOM 828 N N . TRP A 1 101 ? 12.300 5.621 -17.228 1.00 86.75 101 TRP A N 1
ATOM 829 C CA . TRP A 1 101 ? 11.802 6.954 -16.894 1.00 86.75 101 TRP A CA 1
ATOM 830 C C . TRP A 1 101 ? 12.484 7.549 -15.662 1.00 86.75 101 TRP A C 1
ATOM 832 O O . TRP A 1 101 ? 11.922 7.549 -14.573 1.00 86.75 101 TRP A O 1
ATOM 842 N N . THR A 1 102 ? 13.693 8.084 -15.823 1.00 80.50 102 THR A N 1
ATOM 843 C CA . THR A 1 102 ? 14.465 8.680 -14.713 1.00 80.50 102 THR A CA 1
ATOM 844 C C . THR A 1 102 ? 14.051 10.119 -14.390 1.00 80.50 102 THR A C 1
ATOM 846 O O . THR A 1 102 ? 14.119 10.550 -13.237 1.00 80.50 102 THR A O 1
ATOM 849 N N . SER A 1 103 ? 13.592 10.861 -15.399 1.00 70.06 103 SER A N 1
ATOM 850 C CA . SER A 1 103 ? 13.191 12.268 -15.292 1.00 70.06 103 SER A CA 1
ATOM 851 C C . SER A 1 103 ? 11.675 12.433 -15.097 1.00 70.06 103 SER A C 1
ATOM 853 O O . SER A 1 103 ? 10.895 11.551 -15.473 1.00 70.06 103 SER A O 1
ATOM 855 N N . PRO A 1 104 ? 11.217 13.570 -14.533 1.00 62.59 104 PRO A N 1
ATOM 856 C CA . PRO A 1 104 ? 9.797 13.905 -14.494 1.00 62.59 104 PRO A CA 1
ATOM 857 C C . PRO A 1 104 ? 9.175 13.925 -15.898 1.00 62.59 104 PRO A C 1
ATOM 859 O O . PRO A 1 104 ? 9.802 14.365 -16.858 1.00 62.59 104 PRO A O 1
ATOM 862 N N . VAL A 1 105 ? 7.911 13.502 -15.997 1.00 58.34 105 VAL A N 1
ATOM 863 C CA . VAL A 1 105 ? 7.118 13.537 -17.240 1.00 58.34 105 VAL A CA 1
ATOM 864 C C . VAL A 1 105 ? 7.178 14.930 -17.882 1.00 58.34 105 VAL A C 1
ATOM 866 O O . VAL A 1 105 ? 6.845 15.919 -17.225 1.00 58.34 105 VAL A O 1
ATOM 869 N N . GLY A 1 106 ? 7.541 14.995 -19.166 1.00 55.78 106 GLY A N 1
ATOM 870 C CA . GLY A 1 106 ? 7.579 16.233 -19.955 1.00 55.78 106 GLY A CA 1
ATOM 871 C C . GLY A 1 106 ? 8.885 17.028 -19.858 1.00 55.78 106 GLY A C 1
ATOM 872 O O . GLY A 1 106 ? 8.956 18.128 -20.401 1.00 55.78 106 GLY A O 1
ATOM 873 N N . VAL A 1 107 ? 9.904 16.500 -19.173 1.00 59.72 107 VAL A N 1
ATOM 874 C CA . VAL A 1 107 ? 11.288 16.976 -19.286 1.00 59.72 107 VAL A CA 1
ATOM 875 C C . VAL A 1 107 ? 12.025 16.001 -20.195 1.00 59.72 107 VAL A C 1
ATOM 877 O O . VAL A 1 107 ? 12.605 15.024 -19.723 1.00 59.72 107 VAL A O 1
ATOM 880 N N . ASP A 1 108 ? 11.954 16.251 -21.499 1.00 56.78 108 ASP A N 1
ATOM 881 C CA . ASP A 1 108 ? 12.744 15.507 -22.474 1.00 56.78 108 ASP A CA 1
ATOM 882 C C . ASP A 1 108 ? 14.149 16.112 -22.521 1.00 56.78 108 ASP A C 1
ATOM 884 O O . ASP A 1 108 ? 14.325 17.307 -22.761 1.00 56.78 108 ASP A O 1
ATOM 888 N N . THR A 1 109 ? 15.160 15.292 -22.252 1.00 57.91 109 THR A N 1
ATOM 889 C CA . THR A 1 109 ? 16.536 15.625 -22.619 1.00 57.91 109 THR A CA 1
ATOM 890 C C . THR A 1 109 ? 16.723 15.215 -24.073 1.00 57.91 109 THR A C 1
ATOM 892 O O . THR A 1 109 ? 16.530 14.047 -24.414 1.00 57.91 109 THR A O 1
ATOM 895 N N . GLU A 1 110 ? 17.048 16.176 -24.938 1.00 57.69 110 GLU A N 1
ATOM 896 C CA . GLU A 1 110 ? 17.380 15.893 -26.342 1.00 57.69 110 GLU A CA 1
ATOM 897 C C . GLU A 1 110 ? 18.681 15.086 -26.456 1.00 57.69 110 GLU A C 1
ATOM 899 O O . GLU A 1 110 ? 18.829 14.283 -27.375 1.00 57.69 110 GLU A O 1
ATOM 904 N N . ASP A 1 111 ? 19.576 15.231 -25.474 1.00 62.59 111 ASP A N 1
ATOM 905 C CA . ASP A 1 111 ? 20.815 14.470 -25.407 1.00 62.59 111 ASP A CA 1
ATOM 906 C C . ASP A 1 111 ? 20.577 13.041 -24.879 1.00 62.59 111 ASP A C 1
ATOM 908 O O . ASP A 1 111 ? 19.867 12.858 -23.877 1.00 62.59 111 ASP A O 1
ATOM 912 N N . PRO A 1 112 ? 21.184 12.019 -25.515 1.00 67.06 112 PRO A N 1
ATOM 913 C CA . PRO A 1 112 ? 21.095 10.641 -25.059 1.00 67.06 112 PRO A CA 1
ATOM 914 C C . PRO A 1 112 ? 21.732 10.510 -23.676 1.00 67.06 112 PRO A C 1
ATOM 916 O O . PRO A 1 112 ? 22.919 10.775 -23.471 1.00 67.06 112 PRO A O 1
ATOM 919 N N . VAL A 1 113 ? 20.929 10.069 -22.711 1.00 83.12 113 VAL A N 1
ATOM 920 C CA . VAL A 1 113 ? 21.431 9.669 -21.400 1.00 83.12 113 VAL A CA 1
ATOM 921 C C . VAL A 1 113 ? 21.774 8.194 -21.506 1.00 83.12 113 VAL A C 1
ATOM 923 O O . VAL A 1 113 ? 20.897 7.346 -21.639 1.00 83.12 113 VAL A O 1
ATOM 926 N N . GLU A 1 114 ? 23.064 7.886 -21.470 1.00 89.50 114 GLU A N 1
ATOM 927 C CA . GLU A 1 114 ? 23.532 6.511 -21.596 1.00 89.50 114 GLU A CA 1
ATOM 928 C C . GLU A 1 114 ? 23.853 5.893 -20.245 1.00 89.50 114 GLU A C 1
ATOM 930 O O . GLU A 1 114 ? 24.692 6.416 -19.503 1.00 89.50 114 GLU A O 1
ATOM 935 N N . TRP A 1 115 ? 23.250 4.744 -19.953 1.00 93.75 115 TRP A N 1
ATOM 936 C CA . TRP A 1 115 ? 23.538 3.949 -18.759 1.00 93.75 115 TRP A CA 1
ATOM 937 C C . TRP A 1 115 ? 24.096 2.585 -19.143 1.00 93.75 115 TRP A C 1
ATOM 939 O O . TRP A 1 115 ? 23.767 2.040 -20.196 1.00 93.75 115 TRP A O 1
ATOM 949 N N . THR A 1 116 ? 24.927 2.013 -18.273 1.00 95.88 116 THR A N 1
ATOM 950 C CA . THR A 1 116 ? 25.353 0.622 -18.446 1.00 95.88 116 THR A CA 1
ATOM 951 C C . THR A 1 116 ? 24.182 -0.324 -18.164 1.00 95.88 116 THR A C 1
ATOM 953 O O . THR A 1 116 ? 23.293 -0.005 -17.366 1.00 95.88 116 THR A O 1
ATOM 956 N N . LEU A 1 117 ? 24.166 -1.513 -18.774 1.00 95.88 117 LEU A N 1
ATOM 957 C CA . LEU A 1 117 ? 23.164 -2.542 -18.452 1.00 95.88 117 LEU A CA 1
ATOM 958 C C . LEU A 1 117 ? 23.146 -2.883 -16.951 1.00 95.88 117 LEU A C 1
ATOM 960 O O . LEU A 1 117 ? 22.076 -3.131 -16.383 1.00 95.88 117 LEU A O 1
ATOM 964 N N . GLY A 1 118 ? 24.315 -2.859 -16.304 1.00 95.88 118 GLY A N 1
ATOM 965 C CA . GLY A 1 118 ? 24.443 -3.023 -14.859 1.00 95.88 118 GLY A CA 1
ATOM 966 C C . GLY A 1 118 ? 23.690 -1.945 -14.074 1.00 95.88 118 GLY A C 1
ATOM 967 O O . GLY A 1 118 ? 22.914 -2.277 -13.174 1.00 95.88 118 GLY A O 1
ATOM 968 N N . ASP A 1 119 ? 23.853 -0.673 -14.443 1.00 95.25 119 ASP A N 1
ATOM 969 C CA . ASP A 1 119 ? 23.162 0.450 -13.796 1.00 95.25 119 ASP A CA 1
ATOM 970 C C . ASP A 1 119 ? 21.646 0.380 -14.003 1.00 95.25 119 ASP A C 1
ATOM 972 O O . ASP A 1 119 ? 20.883 0.523 -13.043 1.00 95.25 119 ASP A O 1
ATOM 976 N N . ILE A 1 120 ? 21.202 0.076 -15.228 1.00 95.25 120 ILE A N 1
ATOM 977 C CA . ILE A 1 120 ? 19.779 -0.094 -15.561 1.00 95.25 120 ILE A CA 1
ATOM 978 C C . ILE A 1 120 ? 19.168 -1.215 -14.716 1.00 95.25 120 ILE A C 1
ATOM 980 O O . ILE A 1 120 ? 18.132 -1.029 -14.072 1.00 95.25 120 ILE A O 1
ATOM 984 N N . THR A 1 121 ? 19.828 -2.374 -14.673 1.00 95.50 121 THR A N 1
ATOM 985 C CA . THR A 1 121 ? 19.366 -3.531 -13.897 1.00 95.50 121 THR A CA 1
ATOM 986 C C . THR A 1 121 ? 19.306 -3.208 -12.410 1.00 95.50 121 THR A C 1
ATOM 988 O O . THR A 1 121 ? 18.310 -3.508 -11.751 1.00 95.50 121 THR A O 1
ATOM 991 N N . LYS A 1 122 ? 20.346 -2.568 -11.867 1.00 95.06 122 LYS A N 1
ATOM 992 C CA . LYS A 1 122 ? 20.405 -2.176 -10.456 1.00 95.06 122 LYS A CA 1
ATOM 993 C C . LYS A 1 122 ? 19.275 -1.210 -10.095 1.00 95.06 122 LYS A C 1
ATOM 995 O O . LYS A 1 122 ? 18.594 -1.431 -9.092 1.00 95.06 122 LYS A O 1
ATOM 1000 N N . HIS A 1 123 ? 19.049 -0.184 -10.917 1.00 93.56 123 HIS A N 1
ATOM 1001 C CA . HIS A 1 123 ? 17.974 0.794 -10.733 1.00 93.56 123 HIS A CA 1
ATOM 1002 C C . HIS A 1 123 ? 16.601 0.127 -10.734 1.00 93.56 123 HIS A C 1
ATOM 1004 O O . HIS A 1 123 ? 15.881 0.191 -9.739 1.00 93.56 123 HIS A O 1
ATOM 1010 N N . LEU A 1 124 ? 16.264 -0.604 -11.797 1.00 94.56 124 LEU A N 1
ATOM 1011 C CA . LEU A 1 124 ? 14.953 -1.238 -11.927 1.00 94.56 124 LEU A CA 1
ATOM 1012 C C . LEU A 1 124 ? 14.705 -2.295 -10.845 1.00 94.56 124 LEU A C 1
ATOM 1014 O O . LEU A 1 124 ? 13.600 -2.368 -10.309 1.00 94.56 124 LEU A O 1
ATOM 1018 N N . ARG A 1 125 ? 15.718 -3.085 -10.462 1.00 94.44 125 ARG A N 1
ATOM 1019 C CA . ARG A 1 125 ? 15.577 -4.058 -9.365 1.00 94.44 125 ARG A CA 1
ATOM 1020 C C . ARG A 1 125 ? 15.375 -3.379 -8.013 1.00 94.44 125 ARG A C 1
ATOM 1022 O O . ARG A 1 125 ? 14.587 -3.876 -7.217 1.00 94.44 125 ARG A O 1
ATOM 1029 N N . SER A 1 126 ? 16.016 -2.237 -7.760 1.00 92.62 126 SER A N 1
ATOM 1030 C CA . SER A 1 126 ? 15.788 -1.471 -6.524 1.00 92.62 126 SER A CA 1
ATOM 1031 C C . SER A 1 126 ? 14.341 -0.983 -6.374 1.00 92.62 126 SER A C 1
ATOM 1033 O O . SER A 1 126 ? 13.860 -0.834 -5.252 1.00 92.62 126 SER A O 1
ATOM 1035 N N . ILE A 1 127 ? 13.643 -0.788 -7.499 1.00 93.00 127 ILE A N 1
ATOM 1036 C CA . ILE A 1 127 ? 12.249 -0.340 -7.548 1.00 93.00 127 ILE A CA 1
ATOM 1037 C C . ILE A 1 127 ? 11.301 -1.543 -7.499 1.00 93.00 127 ILE A C 1
ATOM 1039 O O . ILE A 1 127 ? 10.471 -1.640 -6.600 1.00 93.00 127 ILE A O 1
ATOM 1043 N N . TYR A 1 128 ? 11.426 -2.469 -8.455 1.00 95.19 128 TYR A N 1
ATOM 1044 C CA . TYR A 1 128 ? 10.447 -3.538 -8.685 1.00 95.19 128 TYR A CA 1
ATOM 1045 C C . TYR A 1 128 ? 10.700 -4.816 -7.877 1.00 95.19 128 TYR A C 1
ATOM 1047 O O . TYR A 1 128 ? 9.797 -5.638 -7.750 1.00 95.19 128 TYR A O 1
ATOM 1055 N N . VAL A 1 129 ? 11.907 -4.987 -7.330 1.00 94.25 129 VAL A N 1
ATOM 1056 C CA . VAL A 1 129 ? 12.341 -6.163 -6.548 1.00 94.25 129 VAL A CA 1
ATOM 1057 C C . VAL A 1 129 ? 12.721 -5.739 -5.115 1.00 94.25 129 VAL A C 1
ATOM 1059 O O . VAL A 1 129 ? 13.537 -6.363 -4.442 1.00 94.25 129 VAL A O 1
ATOM 1062 N N . GLY A 1 130 ? 12.142 -4.633 -4.640 1.00 92.06 130 GLY A N 1
ATOM 1063 C CA . GLY A 1 130 ? 12.370 -4.094 -3.300 1.00 92.06 130 GLY A CA 1
ATOM 1064 C C . GLY A 1 130 ? 11.475 -4.727 -2.229 1.00 92.06 130 GLY A C 1
ATOM 1065 O O . GLY A 1 130 ? 11.050 -5.875 -2.329 1.00 92.06 130 GLY A O 1
ATOM 1066 N N . ARG A 1 131 ? 11.162 -3.942 -1.189 1.00 91.94 131 ARG A N 1
ATOM 1067 C CA . ARG A 1 131 ? 10.207 -4.309 -0.117 1.00 91.94 131 ARG A CA 1
ATOM 1068 C C . ARG A 1 131 ? 8.747 -3.989 -0.455 1.00 91.94 131 ARG A C 1
ATOM 1070 O O . ARG A 1 131 ? 7.861 -4.223 0.357 1.00 91.94 131 ARG A O 1
ATOM 1077 N N . ILE A 1 132 ? 8.509 -3.418 -1.633 1.00 93.12 132 ILE A N 1
ATOM 1078 C CA . ILE A 1 132 ? 7.183 -3.122 -2.173 1.00 93.12 132 ILE A CA 1
ATOM 1079 C C . ILE A 1 132 ? 7.103 -3.805 -3.534 1.00 93.12 132 ILE A C 1
ATOM 1081 O O . ILE A 1 132 ? 8.003 -3.651 -4.358 1.00 93.12 132 ILE A O 1
ATOM 1085 N N . ALA A 1 133 ? 6.036 -4.569 -3.742 1.00 93.94 133 ALA A N 1
ATOM 1086 C CA . ALA A 1 133 ? 5.726 -5.217 -5.005 1.00 93.94 133 ALA A CA 1
ATOM 1087 C C . ALA A 1 133 ? 4.677 -4.391 -5.757 1.00 93.94 133 ALA A C 1
ATOM 1089 O O . ALA A 1 133 ? 3.669 -3.993 -5.174 1.00 93.94 133 ALA A O 1
ATOM 1090 N N . TYR A 1 134 ? 4.911 -4.143 -7.045 1.00 95.81 134 TYR A N 1
ATOM 1091 C CA . TYR A 1 134 ? 3.999 -3.376 -7.891 1.00 95.81 134 TYR A CA 1
ATOM 1092 C C . TYR A 1 134 ? 3.400 -4.268 -8.973 1.00 95.81 134 TYR A C 1
ATOM 1094 O O . TYR A 1 134 ? 4.126 -4.894 -9.744 1.00 95.81 134 TYR A O 1
ATOM 1102 N N . GLU A 1 135 ? 2.074 -4.267 -9.068 1.00 96.81 135 GLU A N 1
ATOM 1103 C CA . GLU A 1 135 ? 1.322 -4.948 -10.118 1.00 96.81 135 GLU A CA 1
ATOM 1104 C C . GLU A 1 135 ? 0.411 -3.939 -10.810 1.00 96.81 135 GLU A C 1
ATOM 1106 O O . GLU A 1 135 ? -0.625 -3.550 -10.282 1.00 96.81 135 GLU A O 1
ATOM 1111 N N . TYR A 1 136 ? 0.814 -3.486 -11.994 1.00 96.50 136 TYR A N 1
ATOM 1112 C CA . TYR A 1 136 ? 0.049 -2.493 -12.760 1.00 96.50 136 TYR A CA 1
ATOM 1113 C C . TYR A 1 136 ? 0.023 -2.774 -14.266 1.00 96.50 136 TYR A C 1
ATOM 1115 O O . TYR A 1 136 ? -0.822 -2.245 -14.986 1.00 96.50 136 TYR A O 1
ATOM 1123 N N . MET A 1 137 ? 0.919 -3.634 -14.764 1.00 96.69 137 MET A N 1
ATOM 1124 C CA . MET A 1 137 ? 1.049 -3.925 -16.196 1.00 96.69 137 MET A CA 1
ATOM 1125 C C . MET A 1 137 ? -0.175 -4.632 -16.797 1.00 96.69 137 MET A C 1
ATOM 1127 O O . MET A 1 137 ? -0.351 -4.595 -18.016 1.00 96.69 137 MET A O 1
ATOM 1131 N N . HIS A 1 138 ? -1.033 -5.215 -15.952 1.00 95.81 138 HIS A N 1
ATOM 1132 C CA . HIS A 1 138 ? -2.312 -5.813 -16.336 1.00 95.81 138 HIS A CA 1
ATOM 1133 C C . HIS A 1 138 ? -3.399 -4.774 -16.670 1.00 95.81 138 HIS A C 1
ATOM 1135 O O . HIS A 1 138 ? -4.404 -5.140 -17.277 1.00 95.81 138 HIS A O 1
ATOM 1141 N N . SER A 1 139 ? -3.231 -3.494 -16.297 1.00 94.31 139 SER A N 1
ATOM 1142 C CA . SER A 1 139 ? -4.202 -2.452 -16.657 1.00 94.31 139 SER A CA 1
ATOM 1143 C C . SER A 1 139 ? -4.284 -2.307 -18.187 1.00 94.31 139 SER A C 1
ATOM 1145 O O . SER A 1 139 ? -3.247 -2.186 -18.851 1.00 94.31 139 SER A O 1
ATOM 1147 N N . PRO A 1 140 ? -5.497 -2.266 -18.776 1.00 92.69 140 PRO A N 1
ATOM 1148 C CA . PRO A 1 140 ? -5.669 -2.059 -20.215 1.00 92.69 140 PRO A CA 1
ATOM 1149 C C . PRO A 1 140 ? -5.282 -0.635 -20.649 1.00 92.69 140 PRO A C 1
ATOM 1151 O O . PRO A 1 140 ? -5.021 -0.376 -21.825 1.00 92.69 140 PRO A O 1
ATOM 1154 N N . SER A 1 141 ? -5.225 0.310 -19.708 1.00 90.69 141 SER A N 1
ATOM 1155 C CA . SER A 1 141 ? -4.930 1.711 -19.978 1.00 90.69 141 SER A CA 1
ATOM 1156 C C . SER A 1 141 ? -3.424 1.932 -20.133 1.00 90.69 141 SER A C 1
ATOM 1158 O O . SER A 1 141 ? -2.667 1.957 -19.162 1.00 90.69 141 SER A O 1
ATOM 1160 N N . LYS A 1 142 ? -2.964 2.174 -21.373 1.00 88.56 142 LYS A N 1
ATOM 1161 C CA . LYS A 1 142 ? -1.568 2.590 -21.651 1.00 88.56 142 LYS A CA 1
ATOM 1162 C C . LYS A 1 142 ? -1.162 3.793 -20.790 1.00 88.56 142 LYS A C 1
ATOM 1164 O O . LYS A 1 142 ? -0.040 3.835 -20.300 1.00 88.56 142 LYS A O 1
ATOM 1169 N N . LYS A 1 143 ? -2.080 4.743 -20.587 1.00 87.56 143 LYS A N 1
ATOM 1170 C CA . LYS A 1 143 ? -1.832 5.975 -19.828 1.00 87.56 143 LYS A CA 1
ATOM 1171 C C . LYS A 1 143 ? -1.560 5.696 -18.352 1.00 87.56 143 LYS A C 1
ATOM 1173 O O . LYS A 1 143 ? -0.628 6.270 -17.804 1.00 87.56 143 LYS A O 1
ATOM 1178 N N . GLU A 1 144 ? -2.330 4.804 -17.730 1.00 90.19 144 GLU A N 1
ATOM 1179 C CA . GLU A 1 144 ? -2.095 4.389 -16.340 1.00 90.19 144 GLU A CA 1
ATOM 1180 C C . GLU A 1 144 ? -0.767 3.654 -16.204 1.00 90.19 144 GLU A C 1
ATOM 1182 O O . GLU A 1 144 ? 0.019 3.985 -15.320 1.00 90.19 144 GLU A O 1
ATOM 1187 N N . ARG A 1 145 ? -0.478 2.715 -17.115 1.00 92.25 145 ARG A N 1
ATOM 1188 C CA . ARG A 1 145 ? 0.796 1.985 -17.098 1.00 92.25 145 ARG A CA 1
ATOM 1189 C C . ARG A 1 145 ? 1.986 2.927 -17.202 1.00 92.25 145 ARG A C 1
ATOM 1191 O O . ARG A 1 145 ? 2.890 2.847 -16.380 1.00 92.25 145 ARG A O 1
ATOM 1198 N N . LEU A 1 146 ? 1.946 3.864 -18.150 1.00 89.69 146 LEU A N 1
ATOM 1199 C CA . LEU A 1 146 ? 2.983 4.884 -18.284 1.00 89.69 146 LEU A CA 1
ATOM 1200 C C . LEU A 1 146 ? 3.091 5.746 -17.030 1.00 89.69 146 LEU A C 1
ATOM 1202 O O . LEU A 1 146 ? 4.194 5.956 -16.540 1.00 89.69 146 LEU A O 1
ATOM 1206 N N . TRP A 1 147 ? 1.969 6.212 -16.480 1.00 89.25 147 TRP A N 1
ATOM 1207 C CA . TRP A 1 147 ? 1.976 7.011 -15.257 1.00 89.25 147 TRP A CA 1
ATOM 1208 C C . TRP A 1 147 ? 2.661 6.281 -14.095 1.00 89.25 147 TRP A C 1
ATOM 1210 O O . TRP A 1 147 ? 3.499 6.882 -13.423 1.00 89.25 147 TRP A O 1
ATOM 1220 N N . PHE A 1 148 ? 2.371 4.990 -13.902 1.00 92.06 148 PHE A N 1
ATOM 1221 C CA . PHE A 1 148 ? 3.055 4.166 -12.905 1.00 92.06 148 PHE A CA 1
ATOM 1222 C C . PHE A 1 148 ? 4.548 4.040 -13.205 1.00 92.06 148 PHE A C 1
ATOM 1224 O O . PHE A 1 148 ? 5.352 4.325 -12.323 1.00 92.06 148 PHE A O 1
ATOM 1231 N N . SER A 1 149 ? 4.939 3.679 -14.432 1.00 91.62 149 SER A N 1
ATOM 1232 C CA . SER A 1 149 ? 6.358 3.548 -14.785 1.00 91.62 149 SER A CA 1
ATOM 1233 C C . SER A 1 149 ? 7.122 4.857 -14.557 1.00 91.62 149 SER A C 1
ATOM 1235 O O . SER A 1 149 ? 8.174 4.841 -13.928 1.00 91.62 149 SER A O 1
ATOM 1237 N N . HIS A 1 150 ? 6.567 6.001 -14.968 1.00 89.19 150 HIS A N 1
ATOM 1238 C CA . HIS A 1 150 ? 7.165 7.317 -14.726 1.00 89.19 150 HIS A CA 1
ATOM 1239 C C . HIS A 1 150 ? 7.261 7.664 -13.240 1.00 89.19 150 HIS A C 1
ATOM 1241 O O . HIS A 1 150 ? 8.275 8.192 -12.789 1.00 89.19 150 HIS A O 1
ATOM 1247 N N . LEU A 1 151 ? 6.204 7.412 -12.466 1.00 88.75 151 LEU A N 1
ATOM 1248 C CA . LEU A 1 151 ? 6.207 7.714 -11.038 1.00 88.75 151 LEU A CA 1
ATOM 1249 C C . LEU A 1 151 ? 7.248 6.872 -10.297 1.00 88.75 151 LEU A C 1
ATOM 1251 O O . LEU A 1 151 ? 7.962 7.410 -9.457 1.00 88.75 151 LEU A O 1
ATOM 1255 N N . LEU A 1 152 ? 7.311 5.575 -10.600 1.00 91.56 152 LEU A N 1
ATOM 1256 C CA . LEU A 1 152 ? 8.137 4.613 -9.877 1.00 91.56 152 LEU A CA 1
ATOM 1257 C C . LEU A 1 152 ? 9.617 4.691 -10.258 1.00 91.56 152 LEU A C 1
ATOM 1259 O O . LEU A 1 152 ? 10.471 4.508 -9.395 1.00 91.56 152 LEU A O 1
ATOM 1263 N N . GLU A 1 153 ? 9.923 4.951 -11.530 1.00 91.00 153 GLU A N 1
ATOM 1264 C CA . GLU A 1 153 ? 11.302 4.970 -12.036 1.00 91.00 153 GLU A CA 1
ATOM 1265 C C . GLU A 1 153 ? 12.005 6.314 -11.855 1.00 91.00 153 GLU A C 1
ATOM 1267 O O . GLU A 1 153 ? 13.237 6.362 -11.914 1.00 91.00 153 GLU A O 1
ATOM 1272 N N . SER A 1 154 ? 11.246 7.382 -11.596 1.00 85.88 154 SER A N 1
ATOM 1273 C CA . SER A 1 154 ? 11.801 8.719 -11.404 1.00 85.88 154 SER A CA 1
ATOM 1274 C C . SER A 1 154 ? 12.218 8.982 -9.958 1.00 85.88 154 SER A C 1
ATOM 1276 O O . SER A 1 154 ? 11.687 8.418 -8.998 1.00 85.88 154 SER A O 1
ATOM 1278 N N . GLU A 1 155 ? 13.126 9.944 -9.782 1.00 76.12 155 GLU A N 1
ATOM 1279 C CA . GLU A 1 155 ? 13.565 10.420 -8.459 1.00 76.12 155 GLU A CA 1
ATOM 1280 C C . GLU A 1 155 ? 12.410 10.978 -7.604 1.00 76.12 155 GLU A C 1
ATOM 1282 O O . GLU A 1 155 ? 12.499 11.031 -6.376 1.00 76.12 155 GLU A O 1
ATOM 1287 N N . ARG A 1 156 ? 11.271 11.304 -8.231 1.00 74.31 156 ARG A N 1
ATOM 1288 C CA . ARG A 1 156 ? 10.064 11.784 -7.553 1.00 74.31 156 ARG A CA 1
ATOM 1289 C C . ARG A 1 156 ? 9.592 10.831 -6.457 1.00 74.31 156 ARG A C 1
ATOM 1291 O O . ARG A 1 156 ? 9.120 11.302 -5.423 1.00 74.31 156 ARG A O 1
ATOM 1298 N N . LEU A 1 157 ? 9.699 9.514 -6.654 1.00 76.75 157 LEU A N 1
ATOM 1299 C CA . LEU A 1 157 ? 9.293 8.556 -5.624 1.00 76.75 157 LEU A CA 1
ATOM 1300 C C . LEU A 1 157 ? 10.154 8.699 -4.363 1.00 76.75 157 LEU A C 1
ATOM 1302 O O . LEU A 1 157 ? 9.624 8.645 -3.250 1.00 76.75 157 LEU A O 1
ATOM 1306 N N . LYS A 1 158 ? 11.465 8.923 -4.515 1.00 76.81 158 LYS A N 1
ATOM 1307 C CA . LYS A 1 158 ? 12.380 9.103 -3.379 1.00 76.81 158 LYS A CA 1
ATOM 1308 C C . LYS A 1 158 ? 12.038 10.372 -2.606 1.00 76.81 158 LYS A C 1
ATOM 1310 O O . LYS A 1 158 ? 11.910 10.318 -1.386 1.00 76.81 158 LYS A O 1
ATOM 1315 N N . ASP A 1 159 ? 11.768 11.468 -3.308 1.00 75.38 159 ASP A N 1
ATOM 1316 C CA . ASP A 1 159 ? 11.336 12.722 -2.683 1.00 75.38 159 ASP A CA 1
ATOM 1317 C C . ASP A 1 159 ? 9.997 12.559 -1.946 1.00 75.38 159 ASP A C 1
ATOM 1319 O O . ASP A 1 159 ? 9.845 12.987 -0.802 1.00 75.38 159 ASP A O 1
ATOM 1323 N N . MET A 1 160 ? 9.028 11.878 -2.567 1.00 72.00 160 MET A N 1
ATOM 1324 C CA . MET A 1 160 ? 7.707 11.625 -1.978 1.00 72.00 160 MET A CA 1
ATOM 1325 C C . MET A 1 160 ? 7.746 10.675 -0.778 1.00 72.00 160 MET A C 1
ATOM 1327 O O . MET A 1 160 ? 6.839 10.710 0.057 1.00 72.00 160 MET A O 1
ATOM 1331 N N . THR A 1 161 ? 8.761 9.817 -0.685 1.00 78.12 161 THR A N 1
ATOM 1332 C CA . THR A 1 161 ? 8.926 8.845 0.408 1.00 78.12 161 THR A CA 1
ATOM 1333 C C . THR A 1 161 ? 9.920 9.298 1.471 1.00 78.12 161 THR A C 1
ATOM 1335 O O . THR A 1 161 ? 9.975 8.689 2.541 1.00 78.12 161 THR A O 1
ATOM 1338 N N . ALA A 1 162 ? 10.638 10.403 1.252 1.00 81.81 162 ALA A N 1
ATOM 1339 C CA . ALA A 1 162 ? 11.501 11.007 2.255 1.00 81.81 162 ALA A CA 1
ATOM 1340 C C . ALA A 1 162 ? 10.697 11.329 3.527 1.00 81.81 162 ALA A C 1
ATOM 1342 O O . ALA A 1 162 ? 9.611 11.919 3.482 1.00 81.81 162 ALA A O 1
ATOM 1343 N N . ARG A 1 163 ? 11.207 10.894 4.683 1.00 87.25 163 ARG A N 1
ATOM 1344 C CA . ARG A 1 163 ? 10.587 11.100 6.001 1.00 87.25 163 ARG A CA 1
ATOM 1345 C C . ARG A 1 163 ? 11.510 11.929 6.881 1.00 87.25 163 ARG A C 1
ATOM 1347 O O . ARG A 1 163 ? 12.682 11.577 7.041 1.00 87.25 163 ARG A O 1
ATOM 1354 N N . SER A 1 164 ? 10.963 12.979 7.487 1.00 91.44 164 SER A N 1
ATOM 1355 C CA . SER A 1 164 ? 11.665 13.754 8.512 1.00 91.44 164 SER A CA 1
ATOM 1356 C C . SER A 1 164 ? 11.888 12.919 9.781 1.00 91.44 164 SER A C 1
ATOM 1358 O O . SER A 1 164 ? 11.266 11.870 9.973 1.00 91.44 164 SER A O 1
ATOM 1360 N N . ALA A 1 165 ? 12.762 13.381 10.681 1.00 94.19 165 ALA A N 1
ATOM 1361 C CA . ALA A 1 165 ? 12.935 12.739 11.987 1.00 94.19 165 ALA A CA 1
ATOM 1362 C C . ALA A 1 165 ? 11.609 12.690 12.773 1.00 94.19 165 ALA A C 1
ATOM 1364 O O . ALA A 1 165 ? 11.279 11.660 13.358 1.00 94.19 165 ALA A O 1
ATOM 1365 N N . ASN A 1 166 ? 10.812 13.759 12.692 1.00 93.44 166 ASN A N 1
ATOM 1366 C CA . ASN A 1 166 ? 9.503 13.848 13.336 1.00 93.44 166 ASN A CA 1
ATOM 1367 C C . ASN A 1 166 ? 8.501 12.847 12.743 1.00 93.44 166 ASN A C 1
ATOM 1369 O O . ASN A 1 166 ? 7.782 12.191 13.493 1.00 93.44 166 ASN A O 1
ATOM 1373 N N . ASP A 1 167 ? 8.483 12.661 11.416 1.00 92.38 167 ASP A N 1
ATOM 1374 C CA . ASP A 1 167 ? 7.636 11.634 10.790 1.00 92.38 167 ASP A CA 1
ATOM 1375 C C . ASP A 1 167 ? 8.014 10.232 11.281 1.00 92.38 167 ASP A C 1
ATOM 1377 O O . ASP A 1 167 ? 7.141 9.427 11.602 1.00 92.38 167 ASP A O 1
ATOM 1381 N N . LYS A 1 168 ? 9.317 9.935 11.379 1.00 94.94 168 LYS A N 1
ATOM 1382 C CA . LYS A 1 168 ? 9.801 8.641 11.883 1.00 94.94 168 LYS A CA 1
ATOM 1383 C C . LYS A 1 168 ? 9.405 8.419 13.344 1.00 94.94 168 LYS A C 1
ATOM 1385 O O . LYS A 1 168 ? 8.961 7.326 13.686 1.00 94.94 168 LYS A O 1
ATOM 1390 N N . GLN A 1 169 ? 9.508 9.449 14.186 1.00 96.50 169 GLN A N 1
ATOM 1391 C CA . GLN A 1 169 ? 9.049 9.396 15.577 1.00 96.50 169 GLN A CA 1
ATOM 1392 C C . GLN A 1 169 ? 7.536 9.174 15.673 1.00 96.50 169 GLN A C 1
ATOM 1394 O O . GLN A 1 169 ? 7.096 8.353 16.476 1.00 96.50 169 GLN A O 1
ATOM 1399 N N . ARG A 1 170 ? 6.736 9.841 14.830 1.00 94.88 170 ARG A N 1
ATOM 1400 C CA . ARG A 1 170 ? 5.281 9.636 14.773 1.00 94.88 170 ARG A CA 1
ATOM 1401 C C . ARG A 1 170 ? 4.929 8.201 14.383 1.00 94.88 170 ARG A C 1
ATOM 1403 O O . ARG A 1 170 ? 4.111 7.581 15.059 1.00 94.88 170 ARG A O 1
ATOM 1410 N N . ILE A 1 171 ? 5.565 7.669 13.337 1.00 96.56 171 ILE A N 1
ATOM 1411 C CA . ILE A 1 171 ? 5.375 6.280 12.893 1.00 96.56 171 ILE A CA 1
ATOM 1412 C C . ILE A 1 171 ? 5.713 5.317 14.035 1.00 96.56 171 ILE A C 1
ATOM 1414 O O . ILE A 1 171 ? 4.884 4.485 14.392 1.00 96.56 171 ILE A O 1
ATOM 1418 N N . HIS A 1 172 ? 6.882 5.472 14.661 1.00 97.62 172 HIS A N 1
ATOM 1419 C CA . HIS A 1 172 ? 7.285 4.647 15.800 1.00 97.62 172 HIS A CA 1
ATOM 1420 C C . HIS A 1 172 ? 6.285 4.735 16.964 1.00 97.62 172 HIS A C 1
ATOM 1422 O O . HIS A 1 172 ? 5.880 3.714 17.511 1.00 97.62 172 HIS A O 1
ATOM 1428 N N . GLY A 1 173 ? 5.828 5.940 17.314 1.00 97.62 173 GLY A N 1
ATOM 1429 C CA . GLY A 1 173 ? 4.844 6.143 18.375 1.00 97.62 173 GLY A CA 1
ATOM 1430 C C . GLY A 1 173 ? 3.477 5.518 18.077 1.00 97.62 173 GLY A C 1
ATOM 1431 O O . GLY A 1 173 ? 2.781 5.113 19.004 1.00 97.62 173 GLY A O 1
ATOM 1432 N N . LEU A 1 174 ? 3.064 5.421 16.810 1.00 97.56 174 LEU A N 1
ATOM 1433 C CA . LEU A 1 174 ? 1.848 4.693 16.422 1.00 97.56 174 LEU A CA 1
ATOM 1434 C C . LEU A 1 174 ? 2.023 3.179 16.572 1.00 97.56 174 LEU A C 1
ATOM 1436 O O . LEU A 1 174 ? 1.152 2.532 17.150 1.00 97.56 174 LEU A O 1
ATOM 1440 N N . LEU A 1 175 ? 3.156 2.639 16.116 1.00 98.12 175 LEU A N 1
ATOM 1441 C CA . LEU A 1 175 ? 3.482 1.216 16.248 1.00 98.12 175 LEU A CA 1
ATOM 1442 C C . LEU A 1 175 ? 3.536 0.797 17.723 1.00 98.12 175 LEU A C 1
ATOM 1444 O O . LEU A 1 175 ? 2.795 -0.090 18.139 1.00 98.12 175 LEU A O 1
ATOM 1448 N N . ALA A 1 176 ? 4.326 1.510 18.531 1.00 97.88 176 ALA A N 1
ATOM 1449 C CA . ALA A 1 176 ? 4.511 1.208 19.948 1.00 97.88 176 ALA A CA 1
ATOM 1450 C C . ALA A 1 176 ? 3.200 1.304 20.744 1.00 97.88 176 ALA A C 1
ATOM 1452 O O . ALA A 1 176 ? 2.928 0.463 21.601 1.00 97.88 176 ALA A O 1
ATOM 1453 N N . ARG A 1 177 ? 2.351 2.303 20.453 1.00 96.81 177 ARG A N 1
ATOM 1454 C CA . ARG A 1 177 ? 1.031 2.421 21.095 1.00 96.81 177 ARG A CA 1
ATOM 1455 C C . ARG A 1 177 ? 0.108 1.265 20.724 1.00 96.81 177 ARG A C 1
ATOM 1457 O O . ARG A 1 177 ? -0.591 0.775 21.604 1.00 96.81 177 ARG A O 1
ATOM 1464 N N . SER A 1 178 ? 0.113 0.833 19.461 1.00 97.69 178 SER A N 1
ATOM 1465 C CA . SER A 1 178 ? -0.683 -0.314 19.009 1.00 97.69 178 SER A CA 1
ATOM 1466 C C . SER A 1 178 ? -0.291 -1.590 19.747 1.00 97.69 178 SER A C 1
ATOM 1468 O O . SER A 1 178 ? -1.151 -2.256 20.314 1.00 97.69 178 SER A O 1
ATOM 1470 N N . GLU A 1 179 ? 1.005 -1.892 19.782 1.00 97.81 179 GLU A N 1
ATOM 1471 C CA . GLU A 1 179 ? 1.534 -3.078 20.456 1.00 97.81 179 GLU A CA 1
ATOM 1472 C C . GLU A 1 179 ? 1.241 -3.042 21.964 1.00 97.81 179 GLU A C 1
ATOM 1474 O O . GLU A 1 179 ? 0.686 -3.988 22.524 1.00 97.81 179 GLU A O 1
ATOM 1479 N N . THR A 1 180 ? 1.528 -1.911 22.620 1.00 97.81 180 THR A N 1
ATOM 1480 C CA . THR A 1 180 ? 1.272 -1.729 24.060 1.00 97.81 180 THR A CA 1
ATOM 1481 C C . THR A 1 180 ? -0.210 -1.904 24.395 1.00 97.81 180 THR A C 1
ATOM 1483 O O . THR A 1 180 ? -0.557 -2.462 25.436 1.00 97.81 180 THR A O 1
ATOM 1486 N N . PHE A 1 181 ? -1.103 -1.434 23.521 1.00 97.62 181 PHE A N 1
ATOM 1487 C CA . PHE A 1 181 ? -2.543 -1.574 23.706 1.00 97.62 181 PHE A CA 1
ATOM 1488 C C . PHE A 1 181 ? -2.990 -3.041 23.657 1.00 97.62 181 PHE A C 1
ATOM 1490 O O . PHE A 1 181 ? -3.741 -3.477 24.533 1.00 97.62 181 PHE A O 1
ATOM 1497 N N . ASP A 1 182 ? -2.494 -3.820 22.695 1.00 97.50 182 ASP A N 1
ATOM 1498 C CA . ASP A 1 182 ? -2.797 -5.252 22.611 1.00 97.50 182 ASP A CA 1
ATOM 1499 C C . ASP A 1 182 ? -2.227 -6.035 23.801 1.00 97.50 182 ASP A C 1
ATOM 1501 O O . ASP A 1 182 ? -2.945 -6.837 24.409 1.00 97.50 182 ASP A O 1
ATOM 1505 N N . GLN A 1 183 ? -0.987 -5.744 24.209 1.00 97.56 183 GLN A N 1
ATOM 1506 C CA . GLN A 1 183 ? -0.377 -6.333 25.407 1.00 97.56 183 GLN A CA 1
ATOM 1507 C C . GLN A 1 183 ? -1.183 -6.008 26.673 1.00 97.56 183 GLN A C 1
ATOM 1509 O O . GLN A 1 183 ? -1.432 -6.883 27.508 1.00 97.56 183 GLN A O 1
ATOM 1514 N N . PHE A 1 184 ? -1.656 -4.766 26.808 1.00 97.56 184 PHE A N 1
ATOM 1515 C CA . PHE A 1 184 ? -2.511 -4.357 27.920 1.00 97.56 184 PHE A CA 1
ATOM 1516 C C . PHE A 1 184 ? -3.829 -5.141 27.945 1.00 97.56 184 PHE A C 1
ATOM 1518 O O . PHE A 1 184 ? -4.232 -5.633 29.005 1.00 97.56 184 PHE A O 1
ATOM 1525 N N . LEU A 1 185 ? -4.501 -5.279 26.796 1.00 96.88 185 LEU A N 1
ATOM 1526 C CA . LEU A 1 185 ? -5.747 -6.039 26.703 1.00 96.88 185 LEU A CA 1
ATOM 1527 C C . LEU A 1 185 ? -5.532 -7.518 27.030 1.00 96.88 185 LEU A C 1
ATOM 1529 O O . LEU A 1 185 ? -6.333 -8.086 27.770 1.00 96.88 185 LEU A O 1
ATOM 1533 N N . GLN A 1 186 ? -4.446 -8.122 26.545 1.00 96.44 186 GLN A N 1
ATOM 1534 C CA . GLN A 1 186 ? -4.081 -9.502 26.870 1.00 96.44 186 GLN A CA 1
ATOM 1535 C C . GLN A 1 186 ? -3.861 -9.694 28.378 1.00 96.44 186 GLN A C 1
ATOM 1537 O O . GLN A 1 186 ? -4.316 -10.689 28.940 1.00 96.44 186 GLN A O 1
ATOM 1542 N N . LEU A 1 187 ? -3.198 -8.742 29.044 1.00 97.38 187 LEU A N 1
ATOM 1543 C CA . LEU A 1 187 ? -2.920 -8.813 30.480 1.00 97.38 187 LEU A CA 1
ATOM 1544 C C . LEU A 1 187 ? -4.180 -8.615 31.336 1.00 97.38 187 LEU A C 1
ATOM 1546 O O . LEU A 1 187 ? -4.378 -9.320 32.324 1.00 97.38 187 LEU A O 1
ATOM 1550 N N . LYS A 1 188 ? -5.015 -7.623 31.005 1.00 97.12 188 LYS A N 1
ATOM 1551 C CA . LYS A 1 188 ? -6.182 -7.253 31.825 1.00 97.12 188 LYS A CA 1
ATOM 1552 C C . LYS A 1 188 ? -7.431 -8.065 31.515 1.00 97.12 188 LYS A C 1
ATOM 1554 O O . LYS A 1 188 ? -8.266 -8.236 32.400 1.00 97.12 188 LYS A O 1
ATOM 1559 N N . PHE A 1 189 ? -7.557 -8.560 30.290 1.00 96.44 189 PHE A N 1
ATOM 1560 C CA . PHE A 1 189 ? -8.726 -9.288 29.812 1.00 96.44 189 PHE A CA 1
ATOM 1561 C C . PHE A 1 189 ? -8.295 -10.547 29.039 1.00 96.44 189 PHE A C 1
ATOM 1563 O O . PHE A 1 189 ? -8.551 -10.654 27.840 1.00 96.44 189 PHE A O 1
ATOM 1570 N N . PRO A 1 190 ? -7.664 -11.533 29.703 1.00 95.12 190 PRO A N 1
ATOM 1571 C CA . PRO A 1 190 ? -7.056 -12.688 29.030 1.00 95.12 190 PRO A CA 1
ATOM 1572 C C . PRO A 1 190 ? -8.060 -13.549 28.249 1.00 95.12 190 PRO A C 1
ATOM 1574 O O . PRO A 1 190 ? -7.704 -14.150 27.241 1.00 95.12 190 PRO A O 1
ATOM 1577 N N . ASN A 1 191 ? -9.324 -13.572 28.680 1.00 94.38 191 ASN A N 1
ATOM 1578 C CA . ASN A 1 191 ? -10.394 -14.346 28.041 1.00 94.38 191 ASN A CA 1
ATOM 1579 C C . ASN A 1 191 ? -11.140 -13.563 26.944 1.00 94.38 191 ASN A C 1
ATOM 1581 O O . ASN A 1 191 ? -12.083 -14.080 26.342 1.00 94.38 191 ASN A O 1
ATOM 1585 N N . LEU A 1 192 ? -10.765 -12.304 26.693 1.00 93.94 192 LEU A N 1
ATOM 1586 C CA . LEU A 1 192 ? -11.416 -11.463 25.697 1.00 93.94 192 LEU A CA 1
ATOM 1587 C C . LEU A 1 192 ? -10.948 -11.820 24.285 1.00 93.94 192 LEU A C 1
ATOM 1589 O O . LEU A 1 192 ? -9.768 -11.713 23.945 1.00 93.94 192 LEU A O 1
ATOM 1593 N N . LYS A 1 193 ? -11.905 -12.117 23.406 1.00 94.81 193 LYS A N 1
ATOM 1594 C CA . LYS A 1 193 ? -11.667 -12.208 21.961 1.00 94.81 193 LYS A CA 1
ATOM 1595 C C . LYS A 1 193 ? -11.504 -10.802 21.370 1.00 94.81 193 LYS A C 1
ATOM 1597 O O . LYS A 1 193 ? -12.473 -10.202 20.917 1.00 94.81 193 LYS A O 1
ATOM 1602 N N . ARG A 1 194 ? -10.281 -10.261 21.412 1.00 93.00 194 ARG A N 1
ATOM 1603 C CA . ARG A 1 194 ? -9.985 -8.871 20.999 1.00 93.00 194 ARG A CA 1
ATOM 1604 C C . ARG A 1 194 ? -9.684 -8.676 19.509 1.00 93.00 194 ARG A C 1
ATOM 1606 O O . ARG A 1 194 ? -9.812 -7.560 19.025 1.00 93.00 194 ARG A O 1
ATOM 1613 N N . TYR A 1 195 ? -9.278 -9.733 18.797 1.00 96.31 195 TYR A N 1
ATOM 1614 C CA . TYR A 1 195 ? -8.824 -9.663 17.397 1.00 96.31 195 TYR A CA 1
ATOM 1615 C C . TYR A 1 195 ? -7.727 -8.601 17.167 1.00 96.31 195 TYR A C 1
ATOM 1617 O O . TYR A 1 195 ? -7.856 -7.766 16.273 1.00 96.31 195 TYR A O 1
ATOM 1625 N N . GLY A 1 196 ? -6.671 -8.632 17.987 1.00 95.88 196 GLY A N 1
ATOM 1626 C CA . GLY A 1 196 ? -5.610 -7.617 18.038 1.00 95.88 196 GLY A CA 1
ATOM 1627 C C . GLY A 1 196 ? -4.857 -7.403 16.724 1.00 95.88 196 GLY A C 1
ATOM 1628 O O . GLY A 1 196 ? -4.987 -8.181 15.774 1.00 95.88 196 GLY A O 1
ATOM 1629 N N . LEU A 1 197 ? -4.062 -6.340 16.659 1.00 97.75 197 LEU A N 1
ATOM 1630 C CA . LEU A 1 197 ? -3.291 -5.951 15.474 1.00 97.75 197 LEU A CA 1
ATOM 1631 C C . LEU A 1 197 ? -1.837 -6.448 15.513 1.00 97.75 197 LEU A C 1
ATOM 1633 O O . LEU A 1 197 ? -1.031 -6.023 14.697 1.00 97.75 197 LEU A O 1
ATOM 1637 N N . GLU A 1 198 ? -1.508 -7.368 16.417 1.00 96.69 198 GLU A N 1
ATOM 1638 C CA . GLU A 1 198 ? -0.162 -7.937 16.560 1.00 96.69 198 GLU A CA 1
ATOM 1639 C C . GLU A 1 198 ? 0.369 -8.478 15.218 1.00 96.69 198 GLU A C 1
ATOM 1641 O O . GLU A 1 198 ? -0.300 -9.282 14.554 1.00 96.69 198 GLU A O 1
ATOM 1646 N N . GLY A 1 199 ? 1.538 -7.993 14.789 1.00 95.94 199 GLY A N 1
ATOM 1647 C CA . GLY A 1 199 ? 2.169 -8.296 13.496 1.00 95.94 199 GLY A CA 1
ATOM 1648 C C . GLY A 1 199 ? 1.624 -7.510 12.291 1.00 95.94 199 GLY A C 1
ATOM 1649 O O . GLY A 1 199 ? 2.124 -7.671 11.177 1.00 95.94 199 GLY A O 1
ATOM 1650 N N . GLY A 1 200 ? 0.597 -6.680 12.483 1.00 96.62 200 GLY A N 1
ATOM 1651 C CA . GLY A 1 200 ? -0.028 -5.824 11.468 1.00 96.62 200 GLY A CA 1
ATOM 1652 C C . GLY A 1 200 ? -0.055 -4.341 11.851 1.00 96.62 200 GLY A C 1
ATOM 1653 O O . GLY A 1 200 ? -0.807 -3.565 11.262 1.00 96.62 200 GLY A O 1
ATOM 1654 N N . GLU A 1 201 ? 0.742 -3.925 12.836 1.00 97.75 201 GLU A N 1
ATOM 1655 C CA . GLU A 1 201 ? 0.725 -2.585 13.436 1.00 97.75 201 GLU A CA 1
ATOM 1656 C C . GLU A 1 201 ? 1.009 -1.488 12.408 1.00 97.75 201 GLU A C 1
ATOM 1658 O O . GLU A 1 201 ? 0.524 -0.365 12.554 1.00 97.75 201 GLU A O 1
ATOM 1663 N N . SER A 1 202 ? 1.734 -1.822 11.333 1.00 96.81 202 SER A N 1
ATOM 1664 C CA . SER A 1 202 ? 2.023 -0.947 10.190 1.00 96.81 202 SER A CA 1
ATOM 1665 C C . SER A 1 202 ? 0.771 -0.411 9.485 1.00 96.81 202 SER A C 1
ATOM 1667 O O . SER A 1 202 ? 0.845 0.618 8.811 1.00 96.81 202 SER A O 1
ATOM 1669 N N . MET A 1 203 ? -0.393 -1.029 9.699 1.00 97.56 203 MET A N 1
ATOM 1670 C CA . MET A 1 203 ? -1.679 -0.515 9.236 1.00 97.56 203 MET A CA 1
ATOM 1671 C C . MET A 1 203 ? -1.999 0.870 9.817 1.00 97.56 203 MET A C 1
ATOM 1673 O O . MET A 1 203 ? -2.514 1.721 9.094 1.00 97.56 203 MET A O 1
ATOM 1677 N N . LEU A 1 204 ? -1.676 1.139 11.090 1.00 97.50 204 LEU A N 1
ATOM 1678 C CA . LEU A 1 204 ? -1.963 2.442 11.702 1.00 97.50 204 LEU A CA 1
ATOM 1679 C C . LEU A 1 204 ? -1.169 3.593 11.064 1.00 97.50 204 LEU A C 1
ATOM 1681 O O . LEU A 1 204 ? -1.803 4.550 10.629 1.00 97.50 204 LEU A O 1
ATOM 1685 N N . PRO A 1 205 ? 0.174 3.548 10.938 1.00 96.56 205 PRO A N 1
ATOM 1686 C CA . PRO A 1 205 ? 0.900 4.603 10.238 1.00 96.56 205 PRO A CA 1
ATOM 1687 C C . PRO A 1 205 ? 0.532 4.697 8.749 1.00 96.56 205 PRO A C 1
ATOM 1689 O O . PRO A 1 205 ? 0.605 5.787 8.185 1.00 96.56 205 PRO A O 1
ATOM 1692 N N . ALA A 1 206 ? 0.105 3.603 8.106 1.00 95.75 206 ALA A N 1
ATOM 1693 C CA . ALA A 1 206 ? -0.398 3.656 6.733 1.00 95.75 206 ALA A CA 1
ATOM 1694 C C . ALA A 1 206 ? -1.715 4.447 6.629 1.00 95.75 206 ALA A C 1
ATOM 1696 O O . ALA A 1 206 ? -1.837 5.325 5.775 1.00 95.75 206 ALA A O 1
ATOM 1697 N N . LEU A 1 207 ? -2.678 4.183 7.520 1.00 96.44 207 LEU A N 1
ATOM 1698 C CA . LEU A 1 207 ? -3.942 4.923 7.583 1.00 96.44 207 LEU A CA 1
ATOM 1699 C C . LEU A 1 207 ? -3.735 6.378 8.013 1.00 96.44 207 LEU A C 1
ATOM 1701 O O . LEU A 1 207 ? -4.341 7.275 7.438 1.00 96.44 207 LEU A O 1
ATOM 1705 N N . ASP A 1 208 ? -2.830 6.630 8.956 1.00 94.94 208 ASP A N 1
ATOM 1706 C CA . ASP A 1 208 ? -2.442 7.982 9.361 1.00 94.94 208 ASP A CA 1
ATOM 1707 C C . ASP A 1 208 ? -1.899 8.801 8.179 1.00 94.94 208 ASP A C 1
ATOM 1709 O O . ASP A 1 208 ? -2.323 9.933 7.936 1.00 94.94 208 ASP A O 1
ATOM 1713 N N . ALA A 1 209 ? -1.007 8.201 7.382 1.00 92.88 209 ALA A N 1
ATOM 1714 C CA . ALA A 1 209 ? -0.489 8.828 6.173 1.00 92.88 209 ALA A CA 1
ATOM 1715 C C . ALA A 1 209 ? -1.591 9.057 5.126 1.00 92.88 209 ALA A C 1
ATOM 1717 O O . ALA A 1 209 ? -1.619 10.121 4.505 1.00 92.88 209 ALA A O 1
ATOM 1718 N N . LEU A 1 210 ? -2.507 8.096 4.951 1.00 93.81 210 LEU A N 1
ATOM 1719 C CA . LEU A 1 210 ? -3.655 8.225 4.052 1.00 93.81 210 LEU A CA 1
ATOM 1720 C C . LEU A 1 210 ? -4.556 9.397 4.459 1.00 93.81 210 LEU A C 1
ATOM 1722 O O . LEU A 1 210 ? -4.897 10.219 3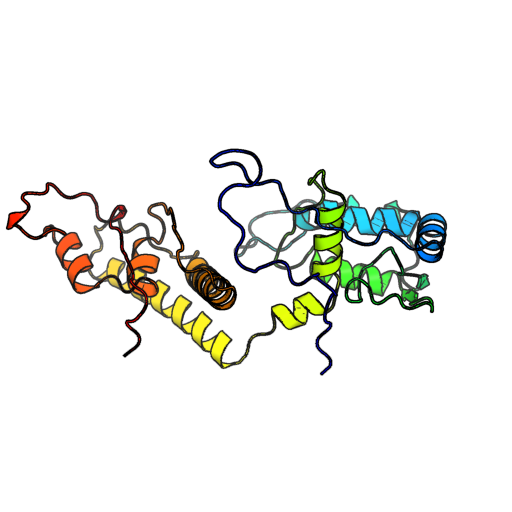.612 1.00 93.81 210 LEU A O 1
ATOM 1726 N N . PHE A 1 211 ? -4.907 9.505 5.742 1.00 92.75 211 PHE A N 1
ATOM 1727 C CA . PHE A 1 211 ? -5.750 10.586 6.256 1.00 92.75 211 PHE A CA 1
ATOM 1728 C C . PHE A 1 211 ? -5.079 11.948 6.106 1.00 92.75 211 PHE A C 1
ATOM 1730 O O . PHE 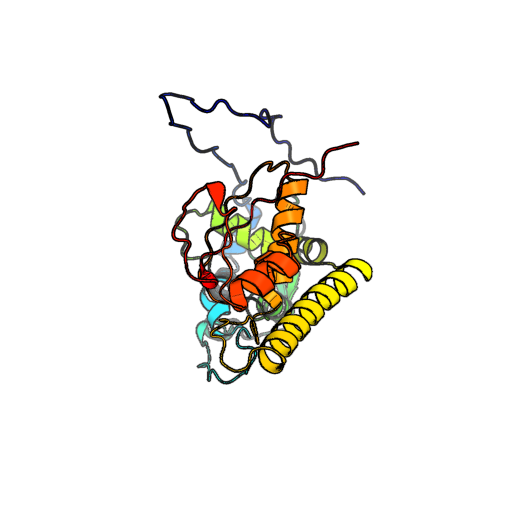A 1 211 ? -5.728 12.903 5.682 1.00 92.75 211 PHE A O 1
ATOM 1737 N N . ARG A 1 212 ? -3.768 12.035 6.362 1.00 90.31 212 ARG A N 1
ATOM 1738 C CA . ARG A 1 212 ? -2.998 13.263 6.132 1.00 90.31 212 ARG A CA 1
ATOM 1739 C C . ARG A 1 212 ? -3.040 13.691 4.664 1.00 90.31 212 ARG A C 1
ATOM 1741 O O . ARG A 1 212 ? -3.388 14.832 4.382 1.00 90.31 212 ARG A O 1
ATOM 1748 N N . VAL A 1 213 ? -2.750 12.780 3.732 1.00 90.50 213 VAL A N 1
ATOM 1749 C CA . VAL A 1 213 ? -2.768 13.081 2.287 1.00 90.50 213 VAL A CA 1
ATOM 1750 C C . VAL A 1 213 ? -4.176 13.444 1.808 1.00 90.50 213 VAL A C 1
ATOM 1752 O O . VAL A 1 213 ? -4.329 14.365 1.006 1.00 90.50 213 VAL A O 1
ATOM 1755 N N . ALA A 1 214 ? -5.209 12.761 2.308 1.00 91.00 214 ALA A N 1
ATOM 1756 C CA . ALA A 1 214 ? -6.601 13.083 2.008 1.00 91.00 214 ALA A CA 1
ATOM 1757 C C . ALA A 1 214 ? -6.951 14.505 2.477 1.00 91.00 214 ALA A C 1
ATOM 1759 O O . ALA A 1 214 ? -7.461 15.303 1.689 1.00 91.00 214 ALA A O 1
ATOM 1760 N N . SER A 1 215 ? -6.589 14.851 3.715 1.00 87.75 215 SER A N 1
ATOM 1761 C CA . SER A 1 215 ? -6.791 16.189 4.274 1.00 87.75 215 SER A CA 1
ATOM 1762 C C . SER A 1 215 ? -6.041 17.267 3.483 1.00 87.75 215 SER A C 1
ATOM 1764 O O . SER A 1 215 ? -6.620 18.303 3.170 1.00 87.75 215 SER A O 1
ATOM 1766 N N . GLU A 1 216 ? -4.772 17.040 3.132 1.00 88.81 216 GLU A N 1
ATOM 1767 C CA . GLU A 1 216 ? -3.968 17.968 2.316 1.00 88.81 216 GLU A CA 1
ATOM 1768 C C . GLU A 1 216 ? -4.534 18.144 0.898 1.00 88.81 216 GLU A C 1
ATOM 1770 O O . GLU A 1 216 ? -4.370 19.198 0.283 1.00 88.81 216 GLU A O 1
ATOM 1775 N N . SER A 1 217 ? -5.236 17.126 0.391 1.00 89.69 217 SER A N 1
ATOM 1776 C CA . SER A 1 217 ? -5.911 17.142 -0.911 1.00 89.69 217 SER A CA 1
ATOM 1777 C C . SER A 1 217 ? -7.314 17.765 -0.866 1.00 89.69 217 SER A C 1
ATOM 1779 O O . SER A 1 217 ? -7.981 17.816 -1.898 1.00 89.69 217 SER A O 1
ATOM 1781 N N . GLY A 1 218 ? -7.771 18.239 0.299 1.00 88.25 218 GLY A N 1
ATOM 1782 C CA . GLY A 1 218 ? -9.086 18.862 0.475 1.00 88.25 218 GLY A CA 1
ATOM 1783 C C . GLY A 1 218 ? -10.252 17.874 0.576 1.00 88.25 218 GLY A C 1
ATOM 1784 O O . GLY A 1 218 ? -11.393 18.255 0.332 1.00 88.25 218 GLY A O 1
ATOM 1785 N N . VAL A 1 219 ? -9.989 16.604 0.904 1.00 89.44 219 VAL A N 1
ATOM 1786 C CA . VAL A 1 219 ? -11.049 15.627 1.188 1.00 89.44 219 VAL A CA 1
ATOM 1787 C C . VAL A 1 219 ? -11.651 15.927 2.560 1.00 89.44 219 VAL A C 1
ATOM 1789 O O . VAL A 1 219 ? -10.945 15.913 3.564 1.00 89.44 219 VAL A O 1
ATOM 1792 N N . GLU A 1 220 ? -12.961 16.165 2.602 1.00 87.88 220 GLU A N 1
ATOM 1793 C CA . GLU A 1 220 ? -13.681 16.516 3.837 1.00 87.88 220 GLU A CA 1
ATOM 1794 C C . GLU A 1 220 ? -14.181 15.288 4.610 1.00 87.88 220 GLU A C 1
ATOM 1796 O O . GLU A 1 220 ? -14.251 15.303 5.839 1.00 87.88 220 GLU A O 1
ATOM 1801 N N . HIS A 1 221 ? -14.511 14.207 3.899 1.00 90.19 221 HIS A N 1
ATOM 1802 C CA . HIS A 1 221 ? -15.100 13.007 4.485 1.00 90.19 221 HIS A CA 1
ATOM 1803 C C . HIS A 1 221 ? -14.408 11.744 3.982 1.00 90.19 221 HIS A C 1
ATOM 1805 O O . HIS A 1 221 ? -14.244 11.541 2.779 1.00 90.19 221 HIS A O 1
ATOM 1811 N N . VAL A 1 222 ? -14.056 10.863 4.920 1.00 91.62 222 VAL A N 1
ATOM 1812 C CA . VAL A 1 222 ? -13.531 9.524 4.642 1.00 91.62 222 VAL A CA 1
ATOM 1813 C C . VAL A 1 222 ? -14.464 8.507 5.284 1.00 91.62 222 VAL A C 1
ATOM 1815 O O . VAL A 1 222 ? -14.664 8.515 6.496 1.00 91.62 222 VAL A O 1
ATOM 1818 N N . ILE A 1 223 ? -15.034 7.626 4.464 1.00 94.56 223 ILE A N 1
ATOM 1819 C CA . ILE A 1 223 ? -15.8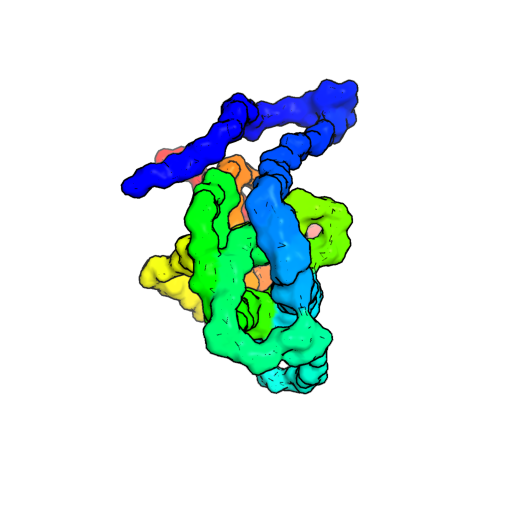68 6.514 4.925 1.00 94.56 223 ILE A CA 1
ATOM 1820 C C . ILE A 1 223 ? -15.008 5.255 4.877 1.00 94.56 223 ILE A C 1
ATOM 1822 O O . ILE A 1 223 ? -14.560 4.850 3.804 1.00 94.56 223 ILE A O 1
ATOM 1826 N N . LEU A 1 224 ? -14.765 4.645 6.037 1.00 94.81 224 LEU A N 1
ATOM 1827 C CA . LEU A 1 224 ? -13.912 3.466 6.166 1.00 94.81 224 LEU A CA 1
ATOM 1828 C C . LEU A 1 224 ? -14.722 2.255 6.641 1.00 94.81 224 LEU A C 1
ATOM 1830 O O . LEU A 1 224 ? -15.232 2.234 7.759 1.00 94.81 224 LEU A O 1
ATOM 1834 N N . GLY A 1 225 ? -14.793 1.224 5.799 1.00 96.38 225 GLY A N 1
ATOM 1835 C CA . GLY A 1 225 ? -15.252 -0.109 6.188 1.00 96.38 225 GLY A CA 1
ATOM 1836 C C . GLY A 1 225 ? -14.073 -0.962 6.654 1.00 96.38 225 GLY A C 1
ATOM 1837 O O . GLY A 1 225 ? -13.056 -1.027 5.968 1.00 96.38 225 GLY A O 1
ATOM 1838 N N . MET A 1 226 ? -14.197 -1.617 7.810 1.00 96.31 226 MET A N 1
ATOM 1839 C CA . MET A 1 226 ? -13.119 -2.420 8.395 1.00 96.31 226 MET A CA 1
ATOM 1840 C C . MET A 1 226 ? -13.670 -3.676 9.092 1.00 96.31 226 MET A C 1
ATOM 1842 O O . MET A 1 226 ? -14.668 -3.560 9.809 1.00 96.31 226 MET A O 1
ATOM 1846 N N . PRO A 1 227 ? -13.030 -4.855 8.937 1.00 96.94 227 PRO A N 1
ATOM 1847 C CA . PRO A 1 227 ? -13.364 -6.058 9.703 1.00 96.94 227 PRO A CA 1
ATOM 1848 C C . PRO A 1 227 ? -12.895 -5.950 11.170 1.00 96.94 227 PRO A C 1
ATOM 1850 O O . PRO A 1 227 ? -12.565 -4.873 11.662 1.00 96.94 227 PRO A O 1
ATOM 1853 N N . HIS A 1 228 ? -12.863 -7.071 11.895 1.00 97.62 228 HIS A N 1
ATOM 1854 C CA . HIS A 1 228 ? -12.509 -7.114 13.319 1.00 97.62 228 HIS A CA 1
ATOM 1855 C C . HIS A 1 228 ? -11.003 -6.941 13.618 1.00 97.62 228 HIS A C 1
ATOM 1857 O O . HIS A 1 228 ? -10.655 -6.451 14.691 1.00 97.62 228 HIS A O 1
ATOM 1863 N N . ARG A 1 229 ? -10.097 -7.348 12.710 1.00 97.81 229 ARG A N 1
ATOM 1864 C CA . ARG A 1 229 ? -8.640 -7.407 12.962 1.00 97.81 229 ARG A CA 1
ATOM 1865 C C . ARG A 1 229 ? -8.058 -6.007 13.161 1.00 97.81 229 ARG A C 1
ATOM 1867 O O . ARG A 1 229 ? -8.040 -5.225 12.223 1.00 97.81 229 ARG A O 1
ATOM 1874 N N . GLY A 1 230 ? -7.572 -5.705 14.362 1.00 97.00 230 GLY A N 1
ATOM 1875 C CA . GLY A 1 230 ? -7.014 -4.401 14.720 1.00 97.00 230 GLY A CA 1
ATOM 1876 C C . GLY A 1 230 ? -8.021 -3.256 14.761 1.00 97.00 230 GLY A C 1
ATOM 1877 O O . GLY A 1 230 ? -7.623 -2.090 14.796 1.00 97.00 230 GLY A O 1
ATOM 1878 N N . ARG A 1 231 ? -9.327 -3.560 14.760 1.00 97.50 231 ARG A N 1
ATOM 1879 C CA . ARG A 1 231 ? -10.379 -2.538 14.803 1.00 97.50 231 ARG A CA 1
ATOM 1880 C C . ARG A 1 231 ? -10.291 -1.700 16.072 1.00 97.50 231 ARG A C 1
ATOM 1882 O O . ARG A 1 231 ? -10.394 -0.481 16.009 1.00 97.50 231 ARG A O 1
ATOM 1889 N N . LEU A 1 232 ? -10.068 -2.346 17.217 1.00 97.12 232 LEU A N 1
ATOM 1890 C CA . LEU A 1 232 ? -9.944 -1.652 18.499 1.00 97.12 232 LEU A CA 1
ATOM 1891 C C . LEU A 1 232 ? -8.725 -0.722 18.513 1.00 97.12 232 LEU A C 1
ATOM 1893 O O . LEU A 1 232 ? -8.847 0.402 18.988 1.00 97.12 232 LEU A O 1
ATOM 1897 N N . ASN A 1 233 ? -7.600 -1.151 17.928 1.00 97.62 233 ASN A N 1
ATOM 1898 C CA . ASN A 1 233 ? -6.389 -0.340 17.778 1.00 97.62 233 ASN A CA 1
ATOM 1899 C C . ASN A 1 233 ? -6.644 0.897 16.909 1.00 97.62 233 ASN A C 1
ATOM 1901 O O . ASN A 1 233 ? -6.188 1.985 17.245 1.00 97.62 233 ASN A O 1
ATOM 1905 N N . LEU A 1 234 ? -7.388 0.752 15.805 1.00 96.69 234 LEU A N 1
ATOM 1906 C CA . LEU A 1 234 ? -7.759 1.885 14.958 1.00 96.69 234 LEU A CA 1
ATOM 1907 C C . LEU A 1 234 ? -8.668 2.870 15.704 1.00 96.69 234 LEU A C 1
ATOM 1909 O O . LEU A 1 234 ? -8.411 4.076 15.698 1.00 96.69 234 LEU A O 1
ATOM 1913 N N . LEU A 1 235 ? -9.719 2.349 16.346 1.00 96.19 235 LEU A N 1
ATOM 1914 C CA . LEU A 1 235 ? -10.706 3.146 17.069 1.00 96.19 235 LEU A CA 1
ATOM 1915 C C . LEU A 1 235 ? -10.042 3.994 18.157 1.00 96.19 235 LEU A C 1
ATOM 1917 O O . LEU A 1 235 ? -10.245 5.204 18.187 1.00 96.19 235 LEU A O 1
ATOM 1921 N N . THR A 1 236 ? -9.232 3.386 19.025 1.00 95.00 236 THR A N 1
ATOM 1922 C CA . THR A 1 236 ? -8.595 4.093 20.149 1.00 95.00 236 THR A CA 1
ATOM 1923 C C . THR A 1 236 ? -7.335 4.857 19.739 1.00 95.00 236 THR A C 1
ATOM 1925 O O . THR A 1 236 ? -7.002 5.861 20.364 1.00 95.00 236 THR A O 1
ATOM 1928 N N . GLY A 1 237 ? -6.625 4.398 18.705 1.00 93.62 237 GLY A N 1
ATOM 1929 C CA . GLY A 1 237 ? -5.337 4.951 18.293 1.00 93.62 237 GLY A CA 1
ATOM 1930 C C . GLY A 1 237 ? -5.423 6.153 17.353 1.00 93.62 237 GLY A C 1
ATOM 1931 O O . GLY A 1 237 ? -4.613 7.071 17.491 1.00 93.62 237 GLY A O 1
ATOM 1932 N N . LEU A 1 238 ? -6.370 6.151 16.406 1.00 94.00 238 LEU A N 1
ATOM 1933 C CA . LEU A 1 238 ? -6.515 7.214 15.396 1.00 94.00 238 LEU A CA 1
ATOM 1934 C C . LEU A 1 238 ? -7.880 7.910 15.415 1.00 94.00 238 LEU A C 1
ATOM 1936 O O . LEU A 1 238 ? -7.943 9.081 15.065 1.00 94.00 238 LEU A O 1
ATOM 1940 N N . LEU A 1 239 ? -8.958 7.218 15.801 1.00 93.62 239 LEU A N 1
ATOM 1941 C CA . LEU A 1 239 ? -10.325 7.769 15.759 1.00 93.62 239 LEU A CA 1
ATOM 1942 C C . LEU A 1 239 ? -10.824 8.272 17.121 1.00 93.62 239 LEU A C 1
ATOM 1944 O O . LEU A 1 239 ? -12.033 8.423 17.309 1.00 93.62 239 LEU A O 1
ATOM 1948 N N . GLU A 1 240 ? -9.897 8.464 18.065 1.00 91.12 240 GLU A N 1
ATOM 1949 C CA . GLU A 1 240 ? -10.118 8.994 19.417 1.00 91.12 240 GLU A CA 1
ATOM 1950 C C . GLU A 1 240 ? -11.289 8.347 20.180 1.00 91.12 240 GLU A C 1
ATOM 1952 O O . GLU A 1 240 ? -11.911 8.954 21.053 1.00 91.12 240 GLU A O 1
ATOM 1957 N N . TYR A 1 241 ? -11.591 7.080 19.885 1.00 94.56 241 TYR A N 1
ATOM 1958 C CA . TYR A 1 241 ? -12.634 6.357 20.594 1.00 94.56 241 TYR A CA 1
ATOM 1959 C C . TYR A 1 241 ? -12.241 6.199 22.062 1.00 94.56 241 TYR A C 1
ATOM 1961 O O . TYR A 1 241 ? -11.152 5.715 22.382 1.00 94.56 241 TYR A O 1
ATOM 1969 N N . SER A 1 242 ? -13.147 6.580 22.963 1.00 94.62 242 SER A N 1
ATOM 1970 C CA . SER A 1 242 ? -12.867 6.626 24.396 1.00 94.62 242 SER A CA 1
ATOM 1971 C C . SER A 1 242 ? -12.443 5.254 24.941 1.00 94.62 242 SER A C 1
ATOM 1973 O O . SER A 1 242 ? -13.255 4.319 24.950 1.00 94.62 242 SER A O 1
ATOM 1975 N N . PRO A 1 243 ? -11.225 5.121 25.506 1.00 94.56 243 PRO A N 1
ATOM 1976 C CA . PRO A 1 243 ? -10.809 3.882 26.159 1.00 94.56 243 PRO A CA 1
ATOM 1977 C C . PRO A 1 243 ? -11.730 3.507 27.325 1.00 94.56 243 PRO A C 1
ATOM 1979 O O . PRO A 1 243 ? -11.994 2.331 27.559 1.00 94.56 243 PRO A O 1
ATOM 1982 N N . ARG A 1 244 ? -12.291 4.503 28.030 1.00 95.00 244 ARG A N 1
ATOM 1983 C CA . ARG A 1 244 ? -13.258 4.276 29.114 1.00 95.00 244 ARG A CA 1
ATOM 1984 C C . ARG A 1 244 ? -14.529 3.600 28.600 1.00 95.00 244 ARG A C 1
ATOM 1986 O O . ARG A 1 244 ? -14.985 2.648 29.230 1.00 95.00 244 ARG A O 1
ATOM 1993 N N . ALA A 1 245 ? -15.078 4.074 27.480 1.00 94.44 245 ALA A N 1
ATOM 1994 C CA . ALA A 1 245 ? -16.257 3.470 26.860 1.00 94.44 245 ALA A CA 1
ATOM 1995 C C . ALA A 1 245 ? -15.960 2.038 26.397 1.00 94.44 245 ALA A C 1
ATOM 1997 O O . ALA A 1 245 ? -16.720 1.118 26.700 1.00 94.44 245 ALA A O 1
ATOM 1998 N N . LEU A 1 246 ? -14.797 1.826 25.771 1.00 96.06 246 LEU A N 1
ATOM 1999 C CA . LEU A 1 246 ? -14.356 0.494 25.364 1.00 96.06 246 LEU A CA 1
ATOM 2000 C C . LEU A 1 246 ? -14.272 -0.467 26.560 1.00 96.06 246 LEU A C 1
ATOM 2002 O O . LEU A 1 246 ? -14.821 -1.566 26.513 1.00 96.06 246 LEU A O 1
ATOM 2006 N N . PHE A 1 247 ? -13.622 -0.061 27.653 1.00 95.94 247 PHE A N 1
ATOM 2007 C CA . PHE A 1 247 ? -13.488 -0.911 28.838 1.00 95.94 247 PHE A CA 1
ATOM 2008 C C . PHE A 1 247 ? -14.821 -1.162 29.546 1.00 95.94 247 PHE A C 1
ATOM 2010 O O . PHE A 1 247 ? -15.000 -2.231 30.128 1.00 95.94 247 PHE A O 1
ATOM 2017 N N . HIS A 1 248 ? -15.761 -0.214 29.496 1.00 95.00 248 HIS A N 1
ATOM 2018 C CA . HIS A 1 248 ? -17.115 -0.429 30.001 1.00 95.00 248 HIS A CA 1
ATOM 2019 C C . HIS A 1 248 ? -17.827 -1.533 29.209 1.00 95.00 248 HIS A C 1
ATOM 2021 O O . HIS A 1 248 ? -18.330 -2.481 29.813 1.00 95.00 248 HIS A O 1
ATOM 2027 N N . LYS A 1 249 ? -17.758 -1.484 27.871 1.00 95.25 249 LYS A N 1
ATOM 2028 C CA . LYS A 1 249 ? -18.326 -2.519 26.997 1.00 95.25 249 LYS A CA 1
ATOM 2029 C C . LYS A 1 249 ? -17.652 -3.881 27.181 1.00 95.25 249 LYS A C 1
ATOM 2031 O O . LYS A 1 249 ? -18.335 -4.897 27.257 1.00 95.25 249 LYS A O 1
ATOM 2036 N N . ILE A 1 250 ? -16.324 -3.919 27.331 1.00 95.50 250 ILE A N 1
ATOM 2037 C CA . ILE A 1 250 ? -15.576 -5.163 27.607 1.00 95.50 250 ILE A CA 1
ATOM 2038 C C . ILE A 1 250 ? -16.036 -5.823 28.917 1.00 95.50 250 ILE A C 1
ATOM 2040 O O . ILE A 1 250 ? -16.065 -7.048 29.007 1.00 95.50 250 ILE A O 1
ATOM 2044 N N . LYS A 1 251 ? -16.431 -5.034 29.923 1.00 94.31 251 LYS A N 1
ATOM 2045 C CA . LYS A 1 251 ? -16.974 -5.537 31.196 1.00 94.31 251 LYS A CA 1
ATOM 2046 C C . LYS A 1 251 ? -18.455 -5.945 31.127 1.00 94.31 251 LYS A C 1
ATOM 2048 O O . LYS A 1 251 ? -19.011 -6.312 32.155 1.00 94.31 251 LYS A O 1
ATOM 2053 N N . GLY A 1 252 ? -19.080 -5.885 29.950 1.00 91.94 252 GLY A N 1
ATOM 2054 C CA . GLY A 1 252 ? -20.491 -6.225 29.740 1.00 91.94 252 GLY A CA 1
ATOM 2055 C C . GLY A 1 252 ? -21.458 -5.046 29.869 1.00 91.94 252 GLY A C 1
ATOM 2056 O O . GLY A 1 252 ? -22.665 -5.257 29.848 1.00 91.94 252 GLY A O 1
ATOM 2057 N N . GLY A 1 253 ? -20.951 -3.818 30.004 1.00 92.25 253 GLY A N 1
ATOM 2058 C CA . GLY A 1 253 ? -21.778 -2.614 29.991 1.00 92.25 253 GLY A CA 1
ATOM 2059 C C . GLY A 1 253 ? -22.339 -2.291 28.604 1.00 92.25 253 GLY A C 1
ATOM 2060 O O . GLY A 1 253 ? -21.818 -2.753 27.587 1.00 92.25 253 GLY A O 1
ATOM 2061 N N . SER A 1 254 ? -23.386 -1.469 28.563 1.00 91.56 254 SER A N 1
ATOM 2062 C CA . SER A 1 254 ? -23.956 -0.958 27.312 1.00 91.56 254 SER A CA 1
ATOM 2063 C C . SER A 1 254 ? -23.056 0.124 26.704 1.00 91.56 254 SER A C 1
ATOM 2065 O O . SER A 1 254 ? -22.503 0.967 27.405 1.00 91.56 254 SER A O 1
ATOM 2067 N N . GLU A 1 255 ? -22.914 0.122 25.383 1.00 90.19 255 GLU A N 1
ATOM 2068 C CA . GLU A 1 255 ? -22.295 1.199 24.604 1.00 90.19 255 GLU A CA 1
ATOM 2069 C C . GLU A 1 255 ? -23.244 2.391 24.388 1.00 90.19 255 GLU A C 1
ATOM 2071 O O . GLU A 1 255 ? -22.797 3.471 24.001 1.00 90.19 255 GLU A O 1
ATOM 2076 N N . PHE A 1 256 ? -24.538 2.204 24.659 1.00 90.88 256 PHE A N 1
ATOM 2077 C CA . PHE A 1 256 ? -25.585 3.212 24.523 1.00 90.88 256 PHE A CA 1
ATOM 2078 C C . PHE A 1 256 ? -26.120 3.666 25.889 1.00 90.88 256 PHE A C 1
ATOM 2080 O O . PHE A 1 256 ? -26.187 2.850 26.814 1.00 90.88 256 PHE A O 1
ATOM 2087 N N . PRO A 1 257 ? -26.566 4.932 26.018 1.00 89.19 257 PRO A N 1
ATOM 2088 C CA . PRO A 1 257 ? -27.342 5.382 27.170 1.00 89.19 257 PRO A CA 1
ATOM 2089 C C . PRO A 1 257 ? -28.560 4.484 27.426 1.00 89.19 257 PRO A C 1
ATOM 2091 O O . PRO A 1 257 ? -29.280 4.135 26.489 1.00 89.19 257 PRO A O 1
ATOM 2094 N N . GLU A 1 258 ? -28.817 4.145 28.692 1.00 86.94 258 GLU A N 1
ATOM 2095 C CA . GLU A 1 258 ? -29.904 3.233 29.094 1.00 86.94 258 GLU A CA 1
ATOM 2096 C C . GLU A 1 258 ? -31.281 3.685 28.587 1.00 86.94 258 GLU A C 1
ATOM 2098 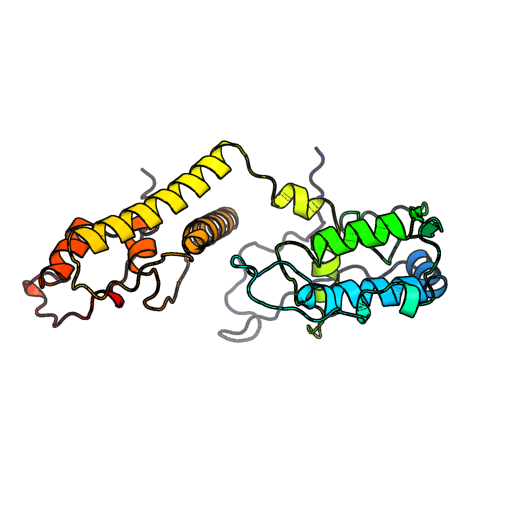O O . GLU A 1 258 ? -32.120 2.857 28.237 1.00 86.94 258 GLU A O 1
ATOM 2103 N N . GLN A 1 259 ? -31.496 4.998 28.470 1.00 91.75 259 GLN A N 1
ATOM 2104 C CA . GLN A 1 259 ? -32.761 5.589 28.029 1.00 91.75 259 GLN A CA 1
ATOM 2105 C C . GLN A 1 259 ? -33.135 5.211 26.590 1.00 91.75 259 GLN A C 1
ATOM 2107 O O . GLN A 1 259 ? -34.306 5.295 26.228 1.00 91.75 259 GLN A O 1
ATOM 2112 N N . LEU A 1 260 ? -32.161 4.812 25.764 1.00 91.19 260 LEU A N 1
ATOM 2113 C CA . LEU A 1 260 ? -32.407 4.429 24.373 1.00 91.19 260 LEU A CA 1
ATOM 2114 C C . LEU A 1 260 ? -32.956 3.003 24.232 1.00 91.19 260 LEU A C 1
ATOM 2116 O O . LEU A 1 260 ? -33.456 2.668 23.162 1.00 91.19 260 LEU A O 1
ATOM 2120 N N . GLY A 1 261 ? -32.845 2.154 25.264 1.00 87.81 261 GLY A N 1
ATOM 2121 C CA . GLY A 1 261 ? -33.335 0.770 25.216 1.00 87.81 261 GLY A CA 1
ATOM 2122 C C . GLY A 1 261 ? -32.716 -0.090 24.102 1.00 87.81 261 GLY A C 1
ATOM 2123 O O . GLY A 1 261 ? -33.331 -1.056 23.657 1.00 87.81 261 GLY A O 1
ATOM 2124 N N . ALA A 1 262 ? -31.528 0.270 23.610 1.00 91.31 262 ALA A N 1
ATOM 2125 C CA . ALA A 1 262 ? -30.866 -0.427 22.512 1.00 91.31 262 ALA A CA 1
ATOM 2126 C C . ALA A 1 262 ? -30.226 -1.746 22.980 1.00 91.31 262 ALA A C 1
ATOM 2128 O O . ALA A 1 262 ? -29.593 -1.795 24.031 1.00 91.31 262 ALA A O 1
ATOM 2129 N N . CYS A 1 263 ? -30.333 -2.807 22.171 1.00 86.88 263 CYS A N 1
ATOM 2130 C CA . CYS A 1 263 ? -29.770 -4.124 22.504 1.00 86.88 263 CYS A CA 1
ATOM 2131 C C . CYS A 1 263 ? -28.232 -4.195 22.412 1.00 86.88 263 CYS A C 1
ATOM 2133 O O . CYS A 1 263 ? -27.631 -5.080 23.020 1.00 86.88 263 CYS A O 1
ATOM 2135 N N . GLY A 1 264 ? -27.595 -3.276 21.677 1.00 90.31 264 GLY A N 1
ATOM 2136 C CA . GLY A 1 264 ? -26.145 -3.278 21.460 1.00 90.31 264 GLY A CA 1
ATOM 2137 C C . GLY A 1 264 ? -25.659 -4.345 20.475 1.00 90.31 264 GLY A C 1
ATOM 2138 O O . GLY A 1 264 ? -26.447 -5.079 19.881 1.00 90.31 264 GLY A O 1
ATOM 2139 N N . ASP A 1 265 ? -24.341 -4.422 20.310 1.00 94.69 265 ASP A N 1
ATOM 2140 C CA . ASP A 1 265 ? -23.658 -5.453 19.518 1.00 94.69 265 ASP A CA 1
ATOM 2141 C C . ASP A 1 265 ? -22.323 -5.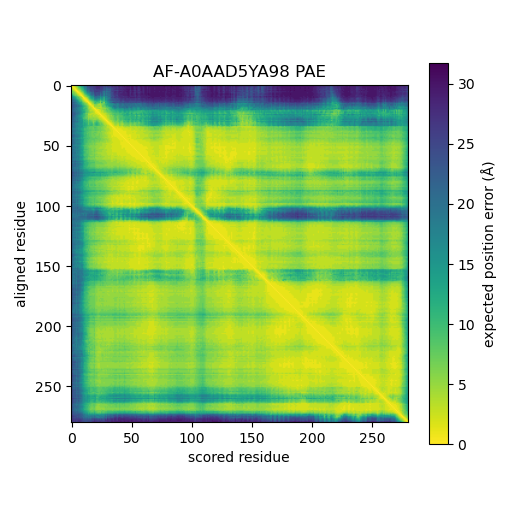864 20.182 1.00 94.69 265 ASP A C 1
ATOM 2143 O O . ASP A 1 265 ? -21.985 -5.422 21.283 1.00 94.69 265 ASP A O 1
ATOM 2147 N N . VAL A 1 266 ? -21.546 -6.749 19.561 1.00 94.56 266 VAL A N 1
ATOM 2148 C CA . VAL A 1 266 ? -20.229 -7.181 20.042 1.00 94.56 266 VAL A CA 1
ATOM 2149 C C . VAL A 1 266 ? -19.167 -6.084 19.894 1.00 94.56 266 VAL A C 1
ATOM 2151 O O . VAL A 1 266 ? -19.237 -5.215 19.025 1.00 94.56 266 VAL A O 1
ATOM 2154 N N . ILE A 1 267 ? -18.104 -6.157 20.706 1.00 95.12 267 ILE A N 1
ATOM 2155 C CA . ILE A 1 267 ? -17.008 -5.166 20.704 1.00 95.12 267 ILE A CA 1
ATOM 2156 C C . ILE A 1 267 ? -16.343 -4.971 19.332 1.00 95.12 267 ILE A C 1
ATOM 2158 O O . ILE A 1 267 ? -15.851 -3.887 19.032 1.00 95.12 267 ILE A O 1
ATOM 2162 N N . SER A 1 268 ? -16.337 -6.001 18.484 1.00 95.38 268 SER A N 1
ATOM 2163 C CA . SER A 1 268 ? -15.746 -5.950 17.146 1.00 95.38 268 SER A CA 1
ATOM 2164 C C . SER A 1 268 ? -16.594 -5.184 16.130 1.00 95.38 268 SER A C 1
ATOM 2166 O O . SER A 1 268 ? -16.131 -4.995 15.009 1.00 95.38 268 SER A O 1
ATOM 2168 N N . HIS A 1 269 ? -17.806 -4.747 16.485 1.00 96.00 269 HIS A N 1
ATOM 2169 C CA . HIS A 1 269 ? -18.689 -3.966 15.611 1.00 96.00 269 HIS A CA 1
ATOM 2170 C C . HIS A 1 269 ? -18.779 -2.488 16.012 1.00 96.00 269 HIS A C 1
ATOM 2172 O O . HIS A 1 269 ? -19.314 -1.686 15.250 1.00 96.00 269 HIS A O 1
ATOM 2178 N N . LEU A 1 270 ? -18.173 -2.092 17.140 1.00 95.38 270 LEU A N 1
ATOM 2179 C CA . LEU A 1 270 ? -18.146 -0.699 17.599 1.00 95.38 270 LEU A CA 1
ATOM 2180 C C . LEU A 1 270 ? -17.682 0.249 16.494 1.00 95.38 270 LEU A C 1
ATOM 2182 O O . LEU A 1 270 ? -16.692 -0.022 15.819 1.00 95.38 270 LEU A O 1
ATOM 2186 N N . SER A 1 271 ? -18.373 1.363 16.306 1.00 93.56 271 SER A N 1
ATOM 2187 C CA . SER A 1 271 ? -18.025 2.398 15.332 1.00 93.56 271 SER A CA 1
ATOM 2188 C C . SER A 1 271 ? -17.609 3.686 16.034 1.00 93.56 271 SER A C 1
ATOM 2190 O O . SER A 1 271 ? -18.063 3.972 17.140 1.00 93.56 271 SER A O 1
ATOM 2192 N N . SER A 1 272 ? -16.777 4.482 15.367 1.00 91.00 272 SER A N 1
ATOM 2193 C CA . SER A 1 272 ? -16.485 5.855 15.774 1.00 91.00 272 SER A CA 1
ATOM 2194 C C . SER A 1 272 ? -16.833 6.801 14.635 1.00 91.00 272 SER A C 1
ATOM 2196 O O . SER A 1 272 ? -16.652 6.476 13.461 1.00 91.00 272 SER A O 1
ATOM 2198 N N . TRP A 1 273 ? -17.317 7.973 15.014 1.00 88.19 273 TRP A N 1
ATOM 2199 C CA . TRP A 1 273 ? -17.389 9.152 14.173 1.00 88.19 273 TRP A CA 1
ATOM 2200 C C . TRP A 1 273 ? -16.449 10.165 14.822 1.00 88.19 273 TRP A C 1
ATOM 2202 O O . TRP A 1 273 ? -16.603 10.483 16.002 1.00 88.19 273 TRP A O 1
ATOM 2212 N N . TYR A 1 274 ? -15.466 10.640 14.064 1.00 75.75 274 TYR A N 1
ATOM 2213 C CA . TYR A 1 274 ? -14.571 11.695 14.513 1.00 75.75 274 TYR A CA 1
ATOM 2214 C C . TYR A 1 274 ? -14.919 12.972 13.744 1.00 75.75 274 TYR A C 1
ATOM 2216 O O . TYR A 1 274 ? -14.633 13.045 12.545 1.00 75.75 274 TYR A O 1
ATOM 2224 N N . PRO A 1 275 ? -15.596 13.948 14.375 1.00 67.19 275 PRO A N 1
ATOM 2225 C CA . PRO A 1 275 ? -15.847 15.221 13.723 1.00 67.19 275 PRO A CA 1
ATOM 2226 C C . PRO A 1 275 ? -14.512 15.953 13.525 1.00 67.19 275 PRO A C 1
ATOM 2228 O O . PRO A 1 275 ? -13.590 15.765 14.322 1.00 67.19 275 PRO A O 1
ATOM 2231 N N . PRO A 1 276 ? -14.385 16.811 12.498 1.00 59.12 276 PRO A N 1
ATOM 2232 C CA . PRO A 1 276 ? -13.226 17.688 12.407 1.00 59.12 276 PRO A CA 1
ATOM 2233 C C . PRO A 1 276 ? -13.095 18.477 13.720 1.00 59.12 276 PRO A C 1
ATOM 2235 O O . PRO A 1 276 ? -14.126 18.894 14.263 1.00 59.12 276 PRO A O 1
ATOM 2238 N N . PRO A 1 277 ? -11.872 18.697 14.243 1.00 55.69 277 PRO A N 1
ATOM 2239 C CA . PRO A 1 277 ? -11.697 19.559 15.401 1.00 55.69 277 PRO A CA 1
ATOM 2240 C C . PRO A 1 277 ? -12.361 20.894 15.076 1.00 55.69 277 PRO A C 1
ATOM 2242 O O . PRO A 1 277 ? -12.058 21.515 14.052 1.00 55.69 277 PRO A O 1
ATOM 2245 N N . THR A 1 278 ? -13.329 21.293 15.903 1.00 40.12 278 THR A N 1
ATOM 2246 C CA . THR A 1 278 ? -13.994 22.588 15.775 1.00 40.12 278 THR A CA 1
ATOM 2247 C C . THR A 1 278 ? -12.899 23.640 15.728 1.00 40.12 278 THR A C 1
ATOM 2249 O O . THR A 1 278 ? -12.139 23.762 16.687 1.00 40.12 278 THR A O 1
ATOM 2252 N N . ARG A 1 279 ? -12.769 24.346 14.597 1.00 36.06 279 ARG A N 1
ATOM 2253 C CA . ARG A 1 279 ? -11.908 25.527 14.518 1.00 36.06 279 ARG A CA 1
ATOM 2254 C C . ARG A 1 279 ? -12.443 26.514 15.556 1.00 36.06 279 ARG A C 1
ATOM 2256 O O . ARG A 1 279 ? -13.509 27.084 15.338 1.00 36.06 279 ARG A O 1
ATOM 2263 N N . VAL A 1 280 ? -11.760 26.605 16.695 1.00 33.38 280 VAL A N 1
ATOM 2264 C CA . VAL A 1 280 ? -11.910 27.694 17.667 1.00 33.38 280 VAL A CA 1
ATOM 2265 C C . VAL A 1 280 ? -11.114 28.880 17.151 1.00 33.38 280 VAL A C 1
ATOM 2267 O O . VAL A 1 280 ? -9.984 28.641 16.663 1.00 33.38 280 VAL A O 1
#

Radius of gyration: 25.09 Å; Cα contacts (8 Å, |Δi|>4): 259; chains: 1; bounding box: 63×48×65 Å

pLDDT: mean 86.99, std 15.36, range [24.62, 98.12]

Secondary structure (DSSP, 8-state):
------------SS--S-SSSTT--PPP--------HHHHHHHHHTHHHHHHHHHHHHHGGGGS---TT----PPP-GGG-GGGGT---TT-EEE-TTTS--SPTT---SS--EEEHHHHHHHHHHHHTSSS----TT-S-HHHHHHHHHHHHSTHHHHHH---HHHHHHHHHHHHHHHHHHHHHHHH-TT------TT-TTHHHHHHHHHHHHHHTT---------STTHHHHHHHTS---HHHHHHHHTT--SS-GGG------GGG-----PPP---